Protein AF-A0A8H6MSM8-F1 (afdb_monomer)

Organism: NCBI:txid2175906

Mean predicted aligned error: 10.06 Å

Solvent-accessible surface area (backbone atoms only — not comparable to full-atom values): 11249 Å² total; per-residue (Å²): 135,81,82,78,81,79,90,78,63,67,69,59,53,54,51,52,53,52,53,52,50,50,51,52,49,54,53,49,54,54,49,46,52,52,52,37,53,53,50,52,51,53,51,51,56,46,49,55,50,52,54,63,45,44,78,76,49,72,64,90,76,65,71,52,69,54,59,47,47,63,76,74,41,60,66,74,59,50,49,53,50,51,50,52,65,43,32,71,59,47,53,61,47,52,75,71,32,65,69,55,39,53,44,44,38,54,43,21,49,59,24,75,38,95,42,48,72,52,46,42,54,55,34,9,66,60,31,67,68,36,63,73,65,57,75,67,62,62,82,93,41,46,51,65,59,43,46,52,49,50,49,70,72,45,79,86,76,68,72,89,33,73,44,48,58,64,58,53,50,50,36,50,51,52,64,76,46,68,84,79,62,84,80,71,74,82,75,83,75,89,128

pLDDT: mean 79.21, std 17.41, range [30.78, 96.69]

Sequence (191 aa):
MAPKETSTPNIDRRSALRNALHRLVDVTEQSQELITQAWENLREEYHDYAIAEEEKEPPEYAEYFPIWTLSHLPHLKLRLILETVYGDHWKAEVTTNRNEAATRARSAERLGLRNYWELYLFFGPLVVKSRHCWSSLPENLDARDILAHLARNRDNRGPLTHYTVREFTAACRAWKSPRRLPSFRILFSVS

Foldseek 3Di:
DDDPPPPDDPVVVVVVVVVVVVVVVVVVVVVLVVLLVVVVVVLVVLLVVLVVVCVVPNVPPRDAQLRVCPVPDDPVVVLVSLCSNCVVLCCVQVVPDVVLVVLLQVQCVQQVHPGSSSCCVLANSQLSPDPVLRPDADGPHHSVQLLVQLVVVPPSPDGSRHDHNVSSVVSRVCVVCVPDPPPPPPPDDDD

Secondary structure (DSSP, 8-state):
-PPP----SHHHHHHHHHHHHHHHHHHHHHHHHHHHHHHHHHHHHHHHHHHHHHTTS-SSS---HHHHHHHHS-HHHHHHHHHHHTHHHHHHHHSS-HHHHHHHHHHHHHTT-SSTTHHHHHHHHHHHH-HHHHHTPPTT--HHHHHHHHHHHS-S-S-TT---HHHHHHHHHHHH--TTS----------

Radius of gyration: 24.02 Å; Cα contacts (8 Å, |Δi|>4): 131; chains: 1; bounding box: 62×41×93 Å

Structure (mmCIF, N/CA/C/O backbone):
data_AF-A0A8H6MSM8-F1
#
_entry.id   AF-A0A8H6MSM8-F1
#
loop_
_atom_site.group_PDB
_atom_site.id
_atom_site.type_symbol
_atom_site.label_atom_id
_atom_site.label_alt_id
_atom_site.label_comp_id
_atom_site.label_asym_id
_atom_site.label_entity_id
_atom_site.label_seq_id
_atom_site.pdbx_PDB_ins_code
_atom_site.Cartn_x
_atom_site.Cartn_y
_atom_site.Cartn_z
_atom_site.occupancy
_atom_site.B_iso_or_equiv
_atom_site.auth_seq_id
_atom_site.auth_comp_id
_atom_site.auth_asym_id
_atom_site.auth_atom_id
_atom_site.pdbx_PDB_model_num
ATOM 1 N N . MET A 1 1 ? -44.659 0.693 56.680 1.00 51.84 1 MET A N 1
ATOM 2 C CA . MET A 1 1 ? -43.207 0.569 56.423 1.00 51.84 1 MET A CA 1
ATOM 3 C C . MET A 1 1 ? -43.017 0.507 54.919 1.00 51.84 1 MET A C 1
ATOM 5 O O . MET A 1 1 ? -43.430 -0.475 54.322 1.00 51.84 1 MET A O 1
ATOM 9 N N . ALA A 1 2 ? -42.505 1.572 54.300 1.00 46.53 2 ALA A N 1
ATOM 10 C CA . ALA A 1 2 ? -42.173 1.552 52.876 1.00 46.53 2 ALA A CA 1
ATOM 11 C C . ALA A 1 2 ? -40.807 0.863 52.694 1.00 46.53 2 ALA A C 1
ATOM 13 O O . ALA A 1 2 ? -39.897 1.147 53.482 1.00 46.53 2 ALA A O 1
ATOM 14 N N . PRO A 1 3 ? -40.646 -0.051 51.723 1.00 53.56 3 PRO A N 1
ATOM 15 C CA . PRO A 1 3 ? -39.357 -0.674 51.468 1.00 53.56 3 PRO A CA 1
ATOM 16 C C . PRO A 1 3 ? -38.379 0.389 50.959 1.00 53.56 3 PRO A C 1
ATOM 18 O O . PRO A 1 3 ? -38.679 1.133 50.027 1.00 53.56 3 PRO A O 1
ATOM 21 N N . LYS A 1 4 ? -37.212 0.480 51.607 1.00 52.88 4 LYS A N 1
ATOM 22 C CA . LYS A 1 4 ? -36.087 1.296 51.142 1.00 52.88 4 LYS A CA 1
ATOM 23 C C . LYS A 1 4 ? -35.652 0.772 49.776 1.00 52.88 4 LYS A C 1
ATOM 25 O O . LYS A 1 4 ? -35.188 -0.362 49.684 1.00 52.88 4 LYS A O 1
ATOM 30 N N . GLU A 1 5 ? -35.778 1.600 48.745 1.00 52.62 5 GLU A N 1
ATOM 31 C CA . GLU A 1 5 ? -35.140 1.370 47.453 1.00 52.62 5 GLU A CA 1
ATOM 32 C C . GLU A 1 5 ? -33.628 1.246 47.668 1.00 52.62 5 GLU A C 1
ATOM 34 O O . GLU A 1 5 ? -32.933 2.206 48.005 1.00 52.62 5 GLU A O 1
ATOM 39 N N . THR A 1 6 ? -33.114 0.030 47.520 1.00 54.81 6 THR A N 1
ATOM 40 C CA . THR A 1 6 ? -31.682 -0.246 47.475 1.00 54.81 6 THR A CA 1
ATOM 41 C C . THR A 1 6 ? -31.126 0.329 46.177 1.00 54.81 6 THR A C 1
ATOM 43 O O . THR A 1 6 ? -31.197 -0.292 45.115 1.00 54.81 6 THR A O 1
ATOM 46 N N . SER A 1 7 ? -30.601 1.549 46.252 1.00 56.62 7 SER A N 1
ATOM 47 C CA . SER A 1 7 ? -29.926 2.237 45.157 1.00 56.62 7 SER A CA 1
ATOM 48 C C . SER A 1 7 ? -28.529 1.656 44.910 1.00 56.62 7 SER A C 1
ATOM 50 O O . SER A 1 7 ? -27.509 2.275 45.191 1.00 56.62 7 SER A O 1
ATOM 52 N N . THR A 1 8 ? -28.454 0.473 44.307 1.00 61.31 8 THR A N 1
ATOM 53 C CA . THR A 1 8 ? -27.185 -0.014 43.742 1.00 61.31 8 THR A CA 1
ATOM 54 C C . THR A 1 8 ? -27.400 -0.778 42.438 1.00 61.31 8 THR A C 1
ATOM 56 O O . THR A 1 8 ? -27.600 -1.987 42.449 1.00 61.31 8 THR A O 1
ATOM 59 N N . PRO A 1 9 ? -27.370 -0.070 41.287 1.00 54.94 9 PRO A N 1
ATOM 60 C CA . PRO A 1 9 ? -26.942 -0.729 40.044 1.00 54.94 9 PRO A CA 1
ATOM 61 C C . PRO A 1 9 ? -26.142 0.157 39.060 1.00 54.94 9 PRO A C 1
ATOM 63 O O . PRO A 1 9 ? -25.801 -0.290 37.967 1.00 54.94 9 PRO A O 1
ATOM 66 N N . ASN A 1 10 ? -25.847 1.424 39.380 1.00 57.31 10 ASN A N 1
ATOM 67 C CA . ASN A 1 10 ? -25.238 2.352 38.407 1.00 57.31 10 ASN A CA 1
ATOM 68 C C . ASN A 1 10 ? -23.707 2.187 38.295 1.00 57.31 10 ASN A C 1
ATOM 70 O O . ASN A 1 10 ? -23.145 2.278 37.206 1.00 57.31 10 ASN A O 1
ATOM 74 N N . ILE A 1 11 ? -23.027 1.891 39.408 1.00 62.22 11 ILE A N 1
ATOM 75 C CA . ILE A 1 11 ? -21.570 1.663 39.426 1.00 62.22 11 ILE A CA 1
ATOM 76 C C . ILE A 1 11 ? -21.218 0.374 38.667 1.00 62.22 11 ILE A C 1
ATOM 78 O O . ILE A 1 11 ? -20.266 0.362 37.892 1.00 62.22 11 ILE A O 1
ATOM 82 N N . ASP A 1 12 ? -22.035 -0.670 38.811 1.00 80.62 12 ASP A N 1
ATOM 83 C CA . ASP A 1 12 ? -21.786 -1.983 38.209 1.00 80.62 12 ASP A CA 1
ATOM 84 C C . ASP A 1 12 ? -21.961 -1.967 36.677 1.00 80.62 12 ASP A C 1
ATOM 86 O O . ASP A 1 12 ? -21.110 -2.449 35.931 1.00 80.62 12 ASP A O 1
ATOM 90 N N . ARG A 1 13 ? -22.986 -1.262 36.172 1.00 85.69 13 ARG A N 1
ATOM 91 C CA . ARG A 1 13 ? -23.183 -1.061 34.722 1.00 85.69 13 ARG A CA 1
ATOM 92 C C . ARG A 1 13 ? -22.080 -0.219 34.078 1.00 85.69 13 ARG A C 1
ATOM 94 O O . ARG A 1 13 ? -21.659 -0.520 32.963 1.00 85.69 13 ARG A O 1
ATOM 101 N N . ARG A 1 14 ? -21.596 0.824 34.764 1.00 86.62 14 ARG A N 1
ATOM 102 C CA . ARG A 1 14 ? -20.476 1.652 34.276 1.00 86.62 14 ARG A CA 1
ATOM 103 C C . ARG A 1 14 ? -19.178 0.850 34.204 1.00 86.62 14 ARG A C 1
ATOM 105 O O . ARG A 1 14 ? -18.449 0.979 33.224 1.00 86.62 14 ARG A O 1
ATOM 112 N N . SER A 1 15 ? -18.915 0.012 35.203 1.00 89.50 15 SER A N 1
ATOM 113 C CA . SER A 1 15 ? -17.763 -0.892 35.212 1.00 89.50 15 SER A CA 1
ATOM 114 C C . SER A 1 15 ? -17.864 -1.953 34.114 1.00 89.50 15 SER A C 1
ATOM 116 O O . SER A 1 15 ? -16.898 -2.156 33.384 1.00 89.50 15 SER A O 1
ATOM 118 N N . ALA A 1 16 ? -19.036 -2.566 33.917 1.00 90.44 16 ALA A N 1
ATOM 119 C CA . ALA A 1 16 ? -19.263 -3.534 32.843 1.00 90.44 16 ALA A CA 1
ATOM 120 C C . ALA A 1 16 ? -19.059 -2.923 31.445 1.00 90.44 16 ALA A C 1
ATOM 122 O O . ALA A 1 16 ? -18.360 -3.509 30.619 1.00 90.44 16 ALA A O 1
ATOM 123 N N . LEU A 1 17 ? -19.600 -1.723 31.197 1.00 93.88 17 LEU A N 1
ATOM 124 C CA . LEU A 1 17 ? -19.390 -1.002 29.939 1.00 93.88 17 LEU A CA 1
ATOM 125 C C . LEU A 1 17 ? -17.910 -0.665 29.721 1.00 93.88 17 LEU A C 1
ATOM 127 O O . LEU A 1 17 ? -17.390 -0.891 28.634 1.00 93.88 17 LEU A O 1
ATOM 131 N N . ARG A 1 18 ? -17.214 -0.166 30.751 1.00 94.56 18 ARG A N 1
ATOM 132 C CA . ARG A 1 18 ? -15.774 0.120 30.673 1.00 94.56 18 ARG A CA 1
ATOM 133 C C . ARG A 1 18 ? -14.974 -1.139 30.333 1.00 94.56 18 ARG A C 1
ATOM 135 O O . ARG A 1 18 ? -14.130 -1.097 29.447 1.00 94.56 18 ARG A O 1
ATOM 142 N N . ASN A 1 19 ? -15.277 -2.263 30.977 1.00 94.62 19 ASN A N 1
ATOM 143 C CA . ASN A 1 19 ? -14.618 -3.538 30.701 1.00 94.62 19 ASN A CA 1
ATOM 144 C C . ASN A 1 19 ? -14.891 -4.034 29.274 1.00 94.62 19 ASN A C 1
ATOM 146 O O . ASN A 1 19 ? -13.984 -4.553 28.630 1.00 94.62 19 ASN A O 1
ATOM 150 N N . ALA A 1 20 ? -16.116 -3.871 28.766 1.00 95.62 20 ALA A N 1
ATOM 151 C CA . ALA A 1 20 ? -16.449 -4.210 27.384 1.00 95.62 20 ALA A CA 1
ATOM 152 C C . ALA A 1 20 ? -15.699 -3.321 26.377 1.00 95.62 20 ALA A C 1
ATOM 154 O O . ALA A 1 20 ? -15.212 -3.827 25.370 1.00 95.62 20 ALA A O 1
ATOM 155 N N . LEU A 1 21 ? -15.557 -2.023 26.671 1.00 96.25 21 LEU A N 1
ATOM 156 C CA . LEU A 1 21 ? -14.772 -1.093 25.855 1.00 96.25 21 LEU A CA 1
ATOM 157 C C . LEU A 1 21 ? -13.289 -1.471 25.827 1.00 96.25 21 LEU A C 1
ATOM 159 O O . LEU A 1 21 ? -12.718 -1.516 24.745 1.00 96.25 21 LEU A O 1
ATOM 163 N N . HIS A 1 22 ? -12.684 -1.791 26.975 1.00 96.38 22 HIS A N 1
ATOM 164 C CA . HIS A 1 22 ? -11.293 -2.255 27.013 1.00 96.38 22 HIS A CA 1
ATOM 165 C C . HIS A 1 22 ? -11.101 -3.524 26.182 1.00 96.38 22 HIS A C 1
ATOM 167 O O . HIS A 1 22 ? -10.259 -3.539 25.298 1.00 96.38 22 HIS A O 1
ATOM 173 N N . ARG A 1 23 ? -11.969 -4.531 26.354 1.00 95.56 23 ARG A N 1
ATOM 174 C CA . ARG A 1 23 ? -11.908 -5.760 25.543 1.00 95.56 23 ARG A CA 1
ATOM 175 C C . ARG A 1 23 ? -12.027 -5.485 24.046 1.00 95.56 23 ARG A C 1
ATOM 177 O O . ARG A 1 23 ? -11.372 -6.153 23.257 1.00 95.56 23 ARG A O 1
ATOM 184 N N . LEU A 1 24 ? -12.877 -4.539 23.644 1.00 96.19 24 LEU A N 1
ATOM 185 C CA . LEU A 1 24 ? -13.015 -4.164 22.238 1.00 96.19 24 LEU A CA 1
ATOM 186 C C . LEU A 1 24 ? -11.731 -3.521 21.694 1.00 96.19 24 LEU A C 1
ATOM 188 O O . LEU A 1 24 ? -11.344 -3.823 20.566 1.00 96.19 24 LEU A O 1
ATOM 192 N N . VAL A 1 25 ? -11.084 -2.655 22.481 1.00 95.12 25 VAL A N 1
ATOM 193 C CA . VAL A 1 25 ? -9.791 -2.049 22.127 1.00 95.12 25 VAL A CA 1
ATOM 194 C C . VAL A 1 25 ? -8.728 -3.135 21.979 1.00 95.12 25 VAL A C 1
ATOM 196 O O . VAL A 1 25 ? -8.154 -3.242 20.899 1.00 95.12 25 VAL A O 1
ATOM 199 N N . ASP A 1 26 ? -8.573 -4.004 22.980 1.00 95.81 26 ASP A N 1
ATOM 200 C CA . ASP A 1 26 ? -7.568 -5.077 22.981 1.00 95.81 26 ASP A CA 1
ATOM 201 C C . ASP A 1 26 ? -7.726 -6.005 21.760 1.00 95.81 26 ASP A C 1
ATOM 203 O O . ASP A 1 26 ? -6.766 -6.305 21.052 1.00 95.81 26 ASP A O 1
ATOM 207 N N . VAL A 1 27 ? -8.962 -6.427 21.454 1.00 96.62 27 VAL A N 1
ATOM 208 C CA . VAL A 1 27 ? -9.254 -7.275 20.281 1.00 96.62 27 VAL A CA 1
ATOM 209 C C . VAL A 1 27 ? -8.947 -6.551 18.971 1.00 96.62 27 VAL A C 1
ATOM 211 O O . VAL A 1 27 ? -8.503 -7.177 18.006 1.00 96.62 27 VAL A O 1
ATOM 214 N N . THR A 1 28 ? -9.188 -5.242 18.911 1.00 93.38 28 THR A N 1
ATOM 215 C CA . THR A 1 28 ? -8.905 -4.445 17.713 1.00 93.38 28 THR A CA 1
ATOM 216 C C . THR A 1 28 ? -7.403 -4.323 17.486 1.00 93.38 28 THR A C 1
ATOM 218 O O . THR A 1 28 ? -6.958 -4.530 16.361 1.00 93.38 28 THR A O 1
ATOM 221 N N . GLU A 1 29 ? -6.626 -4.044 18.532 1.00 92.31 29 GLU A N 1
ATOM 222 C CA . GLU A 1 29 ? -5.160 -3.969 18.468 1.00 92.31 29 GLU A CA 1
ATOM 223 C C . GLU A 1 29 ? -4.566 -5.316 18.038 1.00 92.31 29 GLU A C 1
ATOM 225 O O . GLU A 1 29 ? -3.845 -5.383 17.042 1.00 92.31 29 GLU A O 1
ATOM 230 N N . GLN A 1 30 ? -4.993 -6.413 18.669 1.00 95.19 30 GLN A N 1
ATOM 231 C CA . GLN A 1 30 ? -4.565 -7.759 18.284 1.00 95.19 30 GLN A CA 1
ATOM 232 C C . GLN A 1 30 ? -4.922 -8.089 16.825 1.00 95.19 30 GLN A C 1
ATOM 234 O O . GLN A 1 30 ? -4.136 -8.695 16.097 1.00 95.19 30 GLN A O 1
ATOM 239 N N . SER A 1 31 ? -6.108 -7.684 16.364 1.00 95.25 31 SER A N 1
ATOM 240 C CA . SER A 1 31 ? -6.516 -7.902 14.973 1.00 95.25 31 SER A CA 1
ATOM 241 C C . SER A 1 31 ? -5.631 -7.129 13.991 1.00 95.25 31 SER A C 1
ATOM 243 O O . SER A 1 31 ? -5.323 -7.646 12.919 1.00 95.25 31 SER A O 1
ATOM 245 N N . GLN A 1 32 ? -5.205 -5.910 14.339 1.00 94.12 32 GLN A N 1
ATOM 246 C CA . GLN A 1 32 ? -4.304 -5.108 13.504 1.00 94.12 32 GLN A CA 1
ATOM 247 C C . GLN A 1 32 ? -2.922 -5.752 13.377 1.00 94.12 32 GLN A C 1
ATOM 249 O O . GLN A 1 32 ? -2.384 -5.821 12.269 1.00 94.12 32 GLN A O 1
ATOM 254 N N . GLU A 1 33 ? -2.378 -6.273 14.478 1.00 94.69 33 GLU A N 1
ATOM 255 C CA . GLU A 1 33 ? -1.111 -7.012 14.477 1.00 94.69 33 GLU A CA 1
ATOM 256 C C . GLU A 1 33 ? -1.198 -8.261 13.593 1.00 94.69 33 GLU A C 1
ATOM 258 O O . GLU A 1 33 ? -0.352 -8.465 12.722 1.00 94.69 33 GLU A O 1
ATOM 263 N N . LEU A 1 34 ? -2.266 -9.055 13.739 1.00 96.69 34 LEU A N 1
ATOM 264 C CA . LEU A 1 34 ? -2.477 -10.265 12.939 1.00 96.69 34 LEU A CA 1
ATOM 265 C C . LEU A 1 34 ? -2.631 -9.965 11.443 1.00 96.69 34 LEU A C 1
ATOM 267 O O . LEU A 1 34 ? -2.065 -10.678 10.614 1.00 96.69 34 LEU A O 1
ATOM 271 N N . ILE A 1 35 ? -3.371 -8.910 11.085 1.00 96.44 35 ILE A N 1
ATOM 272 C CA . ILE A 1 35 ? -3.507 -8.465 9.690 1.00 96.44 35 ILE A CA 1
ATOM 273 C C . ILE A 1 35 ? -2.148 -8.035 9.134 1.00 96.44 35 ILE A C 1
ATOM 275 O O . ILE A 1 35 ? -1.812 -8.395 8.007 1.00 96.44 35 ILE A O 1
ATOM 279 N N . THR A 1 36 ? -1.365 -7.292 9.917 1.00 93.88 36 THR A N 1
ATOM 280 C CA . THR A 1 36 ? -0.040 -6.818 9.504 1.00 93.88 36 THR A CA 1
ATOM 281 C C . THR A 1 36 ? 0.919 -7.980 9.278 1.00 93.88 36 THR A C 1
ATOM 283 O O . THR A 1 36 ? 1.542 -8.051 8.223 1.00 93.88 36 THR A O 1
ATOM 286 N N . GLN A 1 37 ? 0.967 -8.941 10.201 1.00 95.12 37 GLN A N 1
ATOM 287 C CA . GLN A 1 37 ? 1.794 -10.135 10.041 1.00 95.12 37 GLN A CA 1
ATOM 288 C C . GLN A 1 37 ? 1.380 -10.955 8.814 1.00 95.12 37 GLN A C 1
ATOM 290 O O . GLN A 1 37 ? 2.229 -11.365 8.030 1.00 95.12 37 GLN A O 1
ATOM 295 N N . ALA A 1 38 ? 0.076 -11.175 8.614 1.00 96.06 38 ALA A N 1
ATOM 296 C CA . ALA A 1 38 ? -0.419 -11.912 7.454 1.00 96.06 38 ALA A CA 1
ATOM 297 C C . ALA A 1 38 ? -0.091 -11.202 6.129 1.00 96.06 38 ALA A C 1
ATOM 299 O O . ALA A 1 38 ? 0.187 -11.863 5.131 1.00 96.06 38 ALA A O 1
ATOM 300 N N . TRP A 1 39 ? -0.112 -9.867 6.117 1.00 94.31 39 TRP A N 1
ATOM 301 C CA . TRP A 1 39 ? 0.259 -9.069 4.951 1.00 94.31 39 TRP A CA 1
ATOM 302 C C . TRP A 1 39 ? 1.747 -9.174 4.614 1.00 94.31 39 TRP A C 1
ATOM 304 O O . TRP A 1 39 ? 2.085 -9.353 3.446 1.00 94.31 39 TRP A O 1
ATOM 314 N N . GLU A 1 40 ? 2.630 -9.091 5.610 1.00 91.38 40 GLU A N 1
ATOM 315 C CA . GLU A 1 40 ? 4.070 -9.265 5.386 1.00 91.38 40 GLU A CA 1
ATOM 316 C C . GLU A 1 40 ? 4.392 -10.691 4.926 1.00 91.38 40 GLU A C 1
ATOM 318 O O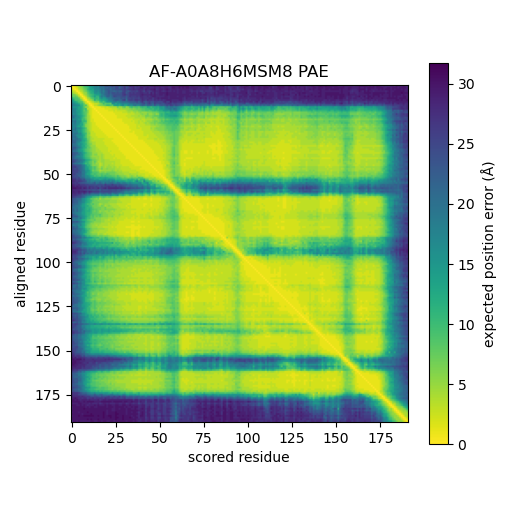 . GLU A 1 40 ? 5.053 -10.850 3.903 1.00 91.38 40 GLU A O 1
ATOM 323 N N . ASN A 1 41 ? 3.805 -11.716 5.556 1.00 91.88 41 ASN A N 1
ATOM 324 C CA . ASN A 1 41 ? 3.965 -13.105 5.115 1.00 91.88 41 ASN A CA 1
ATOM 325 C C . ASN A 1 41 ? 3.505 -13.296 3.660 1.00 91.88 41 ASN A C 1
ATOM 327 O O . ASN A 1 41 ? 4.205 -13.910 2.864 1.00 91.88 41 ASN A O 1
ATOM 331 N N . LEU A 1 42 ? 2.347 -12.742 3.277 1.00 91.62 42 LEU A N 1
ATOM 332 C CA . LEU A 1 42 ? 1.857 -12.818 1.896 1.00 91.62 42 LEU A CA 1
ATOM 333 C C . LEU A 1 42 ? 2.848 -12.196 0.900 1.00 91.62 42 LEU A C 1
ATOM 335 O O . LEU A 1 42 ? 3.006 -12.692 -0.213 1.00 91.62 42 LEU A O 1
ATOM 339 N N . ARG A 1 43 ? 3.491 -11.090 1.281 1.00 87.62 43 ARG A N 1
ATOM 340 C CA . ARG A 1 43 ? 4.472 -10.400 0.438 1.00 87.62 43 ARG A CA 1
ATOM 341 C C . ARG A 1 43 ? 5.767 -11.186 0.292 1.00 87.62 43 ARG A C 1
ATOM 343 O O . ARG A 1 43 ? 6.333 -11.178 -0.798 1.00 87.62 43 ARG A O 1
ATOM 350 N N . GLU A 1 44 ? 6.225 -11.817 1.367 1.00 86.81 44 GLU A N 1
ATOM 351 C CA . GLU A 1 44 ? 7.402 -12.691 1.369 1.00 86.81 44 GLU A CA 1
ATOM 352 C C . GLU A 1 44 ? 7.158 -13.922 0.491 1.00 86.81 44 GLU A C 1
ATOM 354 O O . GLU A 1 44 ? 7.882 -14.127 -0.478 1.00 86.81 44 GLU A O 1
ATOM 359 N N . GLU A 1 45 ? 6.058 -14.642 0.719 1.00 88.00 45 GLU A N 1
ATOM 360 C CA . GLU A 1 45 ? 5.676 -15.820 -0.074 1.00 88.00 45 GLU A CA 1
ATOM 361 C C . GLU A 1 45 ? 5.511 -15.483 -1.565 1.00 88.00 45 GLU A C 1
ATOM 363 O O . GLU A 1 45 ? 5.922 -16.243 -2.443 1.00 88.00 45 GLU A O 1
ATOM 368 N N . TYR A 1 46 ? 4.952 -14.310 -1.884 1.00 86.44 46 TYR A N 1
ATOM 369 C CA . TYR A 1 46 ? 4.875 -13.855 -3.270 1.00 86.44 46 TYR A CA 1
ATOM 370 C C . TYR A 1 46 ? 6.249 -13.582 -3.882 1.00 86.44 46 TYR A C 1
ATOM 372 O O . TYR A 1 46 ? 6.469 -13.849 -5.062 1.00 86.44 46 TYR A O 1
ATOM 380 N N . HIS A 1 47 ? 7.161 -12.986 -3.113 1.00 82.44 47 HIS A N 1
ATOM 381 C CA . HIS A 1 47 ? 8.505 -12.694 -3.592 1.00 82.44 47 HIS A CA 1
ATOM 382 C C . HIS A 1 47 ? 9.261 -13.983 -3.918 1.00 82.44 47 HIS A C 1
ATOM 384 O O . HIS A 1 47 ? 9.849 -14.073 -4.996 1.00 82.44 47 HIS A O 1
ATOM 390 N N . ASP A 1 48 ? 9.165 -14.981 -3.042 1.00 83.75 48 ASP A N 1
ATOM 391 C CA . ASP A 1 48 ? 9.770 -16.298 -3.237 1.00 83.75 48 ASP A CA 1
ATOM 392 C C . ASP A 1 48 ? 9.165 -17.017 -4.450 1.00 83.75 48 ASP A C 1
ATOM 394 O O . ASP A 1 48 ? 9.896 -17.548 -5.289 1.00 83.75 48 ASP A O 1
ATOM 398 N N . TYR A 1 49 ? 7.836 -16.959 -4.603 1.00 83.31 49 TYR A N 1
ATOM 399 C CA . TYR A 1 49 ? 7.145 -17.445 -5.799 1.00 83.31 49 TYR A CA 1
ATOM 400 C C . TYR A 1 49 ? 7.653 -16.761 -7.076 1.00 83.31 49 TYR A C 1
ATOM 402 O O . TYR A 1 49 ? 7.978 -17.438 -8.049 1.00 83.31 49 TYR A O 1
ATOM 410 N N . ALA A 1 50 ? 7.758 -15.429 -7.080 1.00 78.50 50 ALA A N 1
ATOM 411 C CA . ALA A 1 50 ? 8.194 -14.671 -8.250 1.00 78.50 50 ALA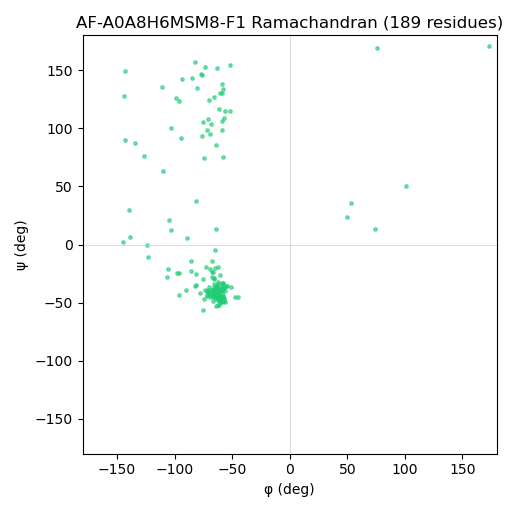 A CA 1
ATOM 412 C C . ALA A 1 50 ? 9.635 -15.018 -8.661 1.00 78.50 50 ALA A C 1
ATOM 414 O O . ALA A 1 50 ? 9.897 -15.193 -9.848 1.00 78.50 50 ALA A O 1
ATOM 415 N N . ILE A 1 51 ? 10.546 -15.181 -7.693 1.00 76.50 51 ILE A N 1
ATOM 416 C CA . ILE A 1 51 ? 11.924 -15.628 -7.950 1.00 76.50 51 I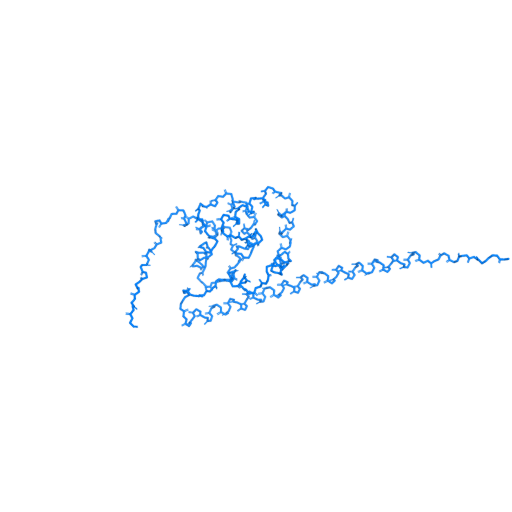LE A CA 1
ATOM 417 C C . ILE A 1 51 ? 11.930 -17.033 -8.566 1.00 76.50 51 ILE A C 1
ATOM 419 O O . ILE A 1 51 ? 12.600 -17.264 -9.570 1.00 76.50 51 ILE A O 1
ATOM 423 N N . ALA A 1 52 ? 11.168 -17.969 -7.992 1.00 75.62 52 ALA A N 1
ATOM 424 C CA . ALA A 1 52 ? 11.126 -19.352 -8.465 1.00 75.62 52 ALA A CA 1
ATOM 425 C C . ALA A 1 52 ? 10.530 -19.497 -9.879 1.00 75.62 52 ALA A C 1
ATOM 427 O O . ALA A 1 52 ? 10.873 -20.434 -10.602 1.00 75.62 52 ALA A O 1
ATOM 428 N N . GLU A 1 53 ? 9.625 -18.600 -10.275 1.00 71.56 53 GLU A N 1
ATOM 429 C CA . GLU A 1 53 ? 9.054 -18.580 -11.624 1.00 71.56 53 GLU A CA 1
ATOM 430 C C . GLU A 1 53 ? 9.974 -17.883 -12.643 1.00 71.56 53 GLU A C 1
ATOM 432 O O . GLU A 1 53 ? 10.078 -18.362 -13.773 1.00 71.56 53 GLU A O 1
ATOM 437 N N . GLU A 1 54 ? 10.716 -16.838 -12.250 1.00 65.50 54 GLU A N 1
ATOM 438 C CA . GLU A 1 54 ? 11.743 -16.201 -13.101 1.00 65.50 54 GLU A CA 1
ATOM 439 C C . GLU A 1 54 ? 12.828 -17.188 -13.563 1.00 65.50 54 GLU A C 1
ATOM 441 O O . GLU A 1 54 ? 13.352 -17.067 -14.672 1.00 65.50 54 GLU A O 1
ATOM 446 N N . GLU A 1 55 ? 13.161 -18.181 -12.732 1.00 62.47 55 GLU A N 1
ATOM 447 C CA . GLU A 1 55 ? 14.124 -19.235 -13.073 1.00 62.47 55 GLU A CA 1
ATOM 448 C C . GLU A 1 55 ? 13.613 -20.201 -14.158 1.00 62.47 55 GLU A C 1
ATOM 450 O O . GLU A 1 55 ? 14.420 -20.867 -14.812 1.00 62.47 55 GLU A O 1
ATOM 455 N N . LYS A 1 56 ? 12.291 -20.287 -14.367 1.00 61.62 56 LYS A N 1
ATOM 456 C CA . LYS A 1 56 ? 11.663 -21.213 -15.325 1.00 61.62 56 LYS A CA 1
ATOM 457 C C . LYS A 1 56 ? 11.374 -20.556 -16.671 1.00 61.62 56 LYS A C 1
ATOM 459 O O . LYS A 1 56 ? 11.653 -21.163 -17.702 1.00 61.62 56 LYS A O 1
ATOM 464 N N . GLU A 1 57 ? 10.854 -19.330 -16.670 1.00 53.75 57 GLU A N 1
ATOM 465 C CA . GLU A 1 57 ? 10.617 -18.523 -17.871 1.00 53.75 57 GLU A CA 1
ATOM 466 C C . GLU A 1 57 ? 10.900 -17.039 -17.563 1.00 53.75 57 GLU A C 1
ATOM 468 O O . GLU A 1 57 ? 10.354 -16.496 -16.600 1.00 53.75 57 GLU A O 1
ATOM 473 N N . PRO A 1 58 ? 11.742 -16.343 -18.356 1.00 47.22 58 PRO A N 1
ATOM 474 C CA . PRO A 1 58 ? 12.058 -14.944 -18.096 1.00 47.22 58 PRO A CA 1
ATOM 475 C C . PRO A 1 58 ? 10.807 -14.043 -18.213 1.00 47.22 58 PRO A C 1
ATOM 477 O O . PRO A 1 58 ? 9.887 -14.333 -18.980 1.00 47.22 58 PRO A O 1
ATOM 480 N N . PRO A 1 59 ? 10.778 -12.911 -17.486 1.00 52.47 59 PRO A N 1
ATOM 481 C CA . PRO A 1 59 ? 9.592 -12.319 -16.855 1.00 52.47 59 PRO A CA 1
ATOM 482 C C . PRO A 1 59 ? 8.701 -11.485 -17.786 1.00 52.47 59 PRO A C 1
ATOM 484 O O . PRO A 1 59 ? 8.144 -10.470 -17.369 1.00 52.47 59 PRO A O 1
ATOM 487 N N . GLU A 1 60 ? 8.517 -11.881 -19.046 1.00 45.66 60 GLU A N 1
ATOM 488 C CA . GLU A 1 60 ? 7.504 -11.226 -19.888 1.00 45.66 60 GLU A CA 1
ATOM 489 C C . GLU A 1 60 ? 6.079 -11.398 -19.321 1.00 45.66 60 GLU A C 1
ATOM 491 O O . GLU A 1 60 ? 5.210 -10.578 -19.620 1.00 45.66 60 GLU A O 1
ATOM 496 N N . TYR A 1 61 ? 5.864 -12.386 -18.436 1.00 43.69 61 TYR A N 1
ATOM 497 C CA . TYR A 1 61 ? 4.558 -12.7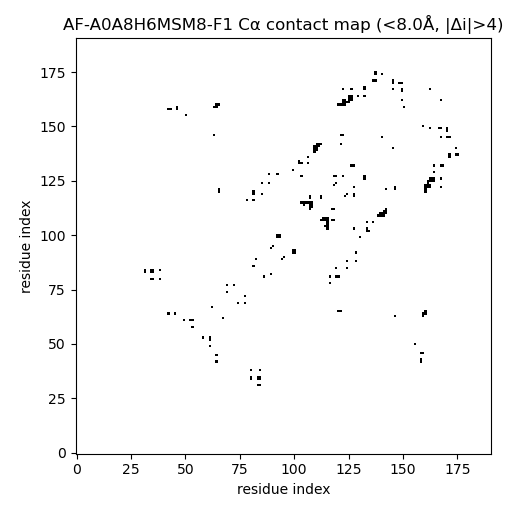17 -17.846 1.00 43.69 61 TYR A CA 1
ATOM 498 C C . TYR A 1 61 ? 4.493 -12.711 -16.312 1.00 43.69 61 TYR A C 1
ATOM 500 O O . TYR A 1 61 ? 3.413 -12.944 -15.766 1.00 43.69 61 TYR A O 1
ATOM 508 N N . ALA A 1 62 ? 5.590 -12.430 -15.598 1.00 59.88 62 ALA A N 1
ATOM 509 C CA . ALA A 1 62 ? 5.530 -12.316 -14.143 1.00 59.88 62 ALA A CA 1
ATOM 510 C C . ALA A 1 62 ? 4.724 -11.060 -13.773 1.00 59.88 62 ALA A C 1
ATOM 512 O O . ALA A 1 62 ? 5.190 -9.926 -13.910 1.00 59.88 62 ALA A O 1
ATOM 513 N N . GLU A 1 63 ? 3.474 -11.255 -13.351 1.00 75.44 63 GLU A N 1
ATOM 514 C CA . GLU A 1 63 ? 2.632 -10.169 -12.861 1.00 75.44 63 GLU A CA 1
ATOM 515 C C . GLU A 1 63 ? 3.336 -9.517 -11.654 1.00 75.44 63 GLU A C 1
ATOM 517 O O . GLU A 1 63 ? 3.951 -10.195 -10.834 1.00 75.44 63 GLU A O 1
ATOM 522 N N . TYR A 1 64 ? 3.333 -8.189 -11.532 1.00 82.38 64 TYR A N 1
ATOM 523 C CA . TYR A 1 64 ? 3.919 -7.548 -10.350 1.00 82.38 64 TYR A CA 1
ATOM 524 C C . TYR A 1 64 ? 2.965 -7.664 -9.157 1.00 82.38 64 TYR A C 1
ATOM 526 O O . TYR A 1 64 ? 1.753 -7.540 -9.338 1.00 82.38 64 TYR A O 1
ATOM 534 N N . PHE A 1 65 ? 3.498 -7.789 -7.933 1.00 87.06 65 PHE A N 1
ATOM 535 C CA . PHE A 1 65 ? 2.698 -7.964 -6.707 1.00 87.06 65 PHE A CA 1
ATOM 536 C C . PHE A 1 65 ? 1.484 -7.020 -6.592 1.00 87.06 65 PHE A C 1
ATOM 538 O O . PHE A 1 65 ? 0.392 -7.506 -6.295 1.00 87.06 65 PHE A O 1
ATOM 545 N N . PRO A 1 66 ? 1.590 -5.700 -6.866 1.00 89.88 66 PRO A N 1
ATOM 546 C CA . PRO A 1 66 ? 0.431 -4.805 -6.845 1.00 89.88 66 PRO A CA 1
ATOM 547 C C . PRO A 1 66 ? -0.689 -5.206 -7.810 1.00 89.88 66 PRO A C 1
ATOM 549 O O . PRO A 1 66 ? -1.866 -5.095 -7.474 1.00 89.88 66 PRO A O 1
ATOM 552 N N . ILE A 1 67 ? -0.328 -5.670 -9.007 1.00 88.12 67 ILE A N 1
ATOM 553 C CA . ILE A 1 67 ? -1.274 -6.050 -10.058 1.00 88.12 67 ILE A CA 1
ATOM 554 C C . ILE A 1 67 ? -1.924 -7.389 -9.691 1.00 88.12 67 ILE A C 1
ATOM 556 O O . ILE A 1 67 ? -3.151 -7.471 -9.652 1.00 88.12 67 ILE A O 1
ATOM 560 N N . TRP A 1 68 ? -1.112 -8.366 -9.278 1.00 89.31 68 TRP A N 1
ATOM 561 C CA . TRP A 1 68 ? -1.577 -9.664 -8.791 1.00 89.31 68 TRP A CA 1
ATOM 562 C C . TRP A 1 68 ? -2.523 -9.519 -7.591 1.00 89.31 68 TRP A C 1
ATOM 564 O O . TRP A 1 68 ? -3.600 -10.108 -7.535 1.00 89.31 68 TRP A O 1
ATOM 574 N N . THR A 1 69 ? -2.188 -8.647 -6.643 1.00 91.00 69 THR A N 1
ATOM 575 C CA . THR A 1 69 ? -3.033 -8.400 -5.468 1.00 91.00 69 THR A CA 1
ATOM 576 C C . THR A 1 69 ? -4.398 -7.834 -5.871 1.00 91.00 69 THR A C 1
ATOM 578 O O . THR A 1 69 ? -5.422 -8.238 -5.320 1.00 91.00 69 THR A O 1
ATOM 581 N N . LEU A 1 70 ? -4.439 -6.912 -6.841 1.00 91.19 70 LEU A N 1
ATOM 582 C CA . LEU A 1 70 ? -5.687 -6.326 -7.342 1.00 91.19 70 LEU A CA 1
ATOM 583 C C . LEU A 1 70 ? -6.561 -7.330 -8.104 1.00 91.19 70 LEU A C 1
ATOM 585 O O . LEU A 1 70 ? -7.781 -7.162 -8.121 1.00 91.19 70 LEU A O 1
ATOM 589 N N . SER A 1 71 ? -5.968 -8.350 -8.732 1.00 90.44 71 SER A N 1
ATOM 590 C CA . SER A 1 71 ? -6.709 -9.409 -9.426 1.00 90.44 71 SER A CA 1
ATOM 591 C C . SER A 1 71 ? -7.225 -10.498 -8.476 1.00 90.44 71 SER A C 1
ATOM 593 O O . SER A 1 71 ? -8.255 -11.107 -8.767 1.00 90.44 71 SER A O 1
ATOM 595 N N . HIS A 1 72 ? -6.584 -10.693 -7.317 1.00 93.06 72 HIS A N 1
ATOM 596 C CA . HIS A 1 72 ? -6.898 -11.793 -6.394 1.00 93.06 72 HIS A CA 1
ATOM 597 C C . HIS A 1 72 ? -7.653 -11.372 -5.126 1.00 93.06 72 HIS A C 1
ATOM 599 O O . HIS A 1 72 ? -8.316 -12.208 -4.508 1.00 93.06 72 HIS A O 1
ATOM 605 N N . LEU A 1 73 ? -7.600 -10.096 -4.725 1.00 92.88 73 LEU A N 1
ATOM 606 C CA . LEU A 1 73 ? -8.285 -9.614 -3.524 1.00 92.88 73 LEU A CA 1
ATOM 607 C C . LEU A 1 73 ? -9.460 -8.678 -3.839 1.00 92.88 73 LEU A C 1
ATOM 609 O O . LEU A 1 73 ? -9.321 -7.722 -4.604 1.00 92.88 73 LEU A O 1
ATOM 613 N N . PRO A 1 74 ? -10.620 -8.858 -3.173 1.00 94.50 74 PRO A N 1
ATOM 614 C CA . PRO A 1 74 ? -11.721 -7.910 -3.283 1.00 94.50 74 PRO A CA 1
ATOM 615 C C . PRO A 1 74 ? -11.303 -6.501 -2.840 1.00 94.50 74 PRO A C 1
ATOM 617 O O . PRO A 1 74 ? -10.814 -6.316 -1.723 1.00 94.50 74 PRO A O 1
ATOM 620 N N . HIS A 1 75 ? -11.592 -5.490 -3.665 1.00 90.31 75 HIS A N 1
ATOM 621 C CA . HIS A 1 75 ? -11.193 -4.089 -3.447 1.00 90.31 75 HIS A CA 1
ATOM 622 C C . HIS A 1 75 ? -11.477 -3.562 -2.029 1.00 90.31 75 HIS A C 1
ATOM 624 O O . HIS A 1 75 ? -10.622 -2.925 -1.419 1.00 90.31 75 HIS A O 1
ATOM 630 N N . LEU A 1 76 ? -12.671 -3.825 -1.483 1.00 93.06 76 LEU A N 1
ATOM 631 C CA . LEU A 1 76 ? -13.038 -3.354 -0.141 1.00 93.06 76 LEU A CA 1
ATOM 632 C C . LEU A 1 76 ? -12.188 -4.002 0.959 1.00 93.06 76 LEU A C 1
ATOM 634 O O . LEU A 1 76 ? -11.848 -3.341 1.936 1.00 93.06 76 LEU A O 1
ATOM 638 N N . LYS A 1 77 ? -11.832 -5.282 0.803 1.00 95.06 77 LYS A N 1
ATOM 639 C CA . LYS A 1 77 ? -10.974 -5.995 1.756 1.00 95.06 77 LYS A CA 1
ATOM 640 C C . LYS A 1 77 ? -9.539 -5.506 1.654 1.00 95.06 77 LYS A C 1
ATOM 642 O O . LYS A 1 77 ? -8.942 -5.199 2.678 1.00 95.06 77 LYS A O 1
ATOM 647 N N . LEU A 1 78 ? -9.038 -5.343 0.432 1.00 94.44 78 LEU A N 1
ATOM 648 C CA . LEU A 1 78 ? -7.710 -4.798 0.184 1.00 94.44 78 LEU A CA 1
ATOM 649 C C . LEU A 1 78 ? -7.553 -3.396 0.778 1.00 94.44 78 LEU A C 1
ATOM 651 O O . LEU A 1 78 ? -6.575 -3.132 1.467 1.00 94.44 78 LEU A O 1
ATOM 655 N N . ARG A 1 79 ? -8.549 -2.521 0.605 1.00 93.31 79 ARG A N 1
ATOM 656 C CA . ARG A 1 79 ? -8.546 -1.201 1.243 1.00 93.31 79 ARG A CA 1
ATOM 657 C C . ARG A 1 79 ? -8.406 -1.299 2.765 1.00 93.31 79 ARG A C 1
ATOM 659 O O . ARG A 1 79 ? -7.559 -0.612 3.321 1.00 93.31 79 ARG A O 1
ATOM 666 N N . LEU A 1 80 ? -9.210 -2.136 3.427 1.00 92.94 80 LEU A N 1
ATOM 667 C CA . LEU A 1 80 ? -9.153 -2.302 4.887 1.00 92.94 80 LEU A CA 1
ATOM 668 C C . LEU A 1 80 ? -7.794 -2.834 5.356 1.00 92.94 80 LEU A C 1
ATOM 670 O O . LEU A 1 80 ? -7.275 -2.370 6.369 1.00 92.94 80 LEU A O 1
ATOM 674 N N . ILE A 1 81 ? -7.210 -3.777 4.610 1.00 94.94 81 ILE A N 1
ATOM 675 C CA . ILE A 1 81 ? -5.867 -4.301 4.882 1.00 94.94 81 ILE A CA 1
ATOM 676 C C . ILE A 1 81 ? -4.842 -3.171 4.782 1.00 94.94 81 ILE A C 1
ATOM 678 O O . ILE A 1 81 ? -4.112 -2.937 5.736 1.00 94.94 81 ILE A O 1
ATOM 682 N N . LEU A 1 82 ? -4.828 -2.412 3.684 1.00 92.62 82 LEU A N 1
ATOM 683 C CA . LEU A 1 82 ? -3.862 -1.327 3.484 1.00 92.62 82 LEU A CA 1
ATOM 684 C C . LEU A 1 82 ? -4.039 -0.191 4.504 1.00 92.62 82 LEU A C 1
ATOM 686 O O . LEU A 1 82 ? -3.049 0.345 4.992 1.00 92.62 82 LEU A O 1
ATOM 690 N N . GLU A 1 83 ? -5.277 0.160 4.862 1.00 90.88 83 GLU A N 1
ATOM 691 C CA . GLU A 1 83 ? -5.567 1.129 5.930 1.00 90.88 83 GLU A CA 1
ATOM 692 C C . GLU A 1 83 ? -5.130 0.620 7.311 1.00 90.88 83 GLU A C 1
ATOM 694 O O . GLU A 1 83 ? -4.777 1.427 8.165 1.00 90.88 83 GLU A O 1
ATOM 699 N N . THR A 1 84 ? -5.131 -0.696 7.535 1.00 92.94 84 THR A N 1
ATOM 700 C CA . THR A 1 84 ? -4.628 -1.308 8.772 1.00 92.94 84 THR A CA 1
ATOM 701 C C . THR A 1 84 ? -3.102 -1.294 8.799 1.00 92.94 84 THR A C 1
ATOM 703 O O . THR A 1 84 ? -2.509 -0.696 9.692 1.00 92.94 84 THR A O 1
ATOM 706 N N . VAL A 1 85 ? -2.470 -1.870 7.775 1.00 92.62 85 VAL A N 1
ATOM 707 C CA . VAL A 1 85 ? -1.010 -2.022 7.660 1.00 92.62 85 VAL A CA 1
ATOM 708 C C . VAL A 1 85 ? -0.302 -0.669 7.627 1.00 92.62 85 VAL A C 1
ATOM 710 O O . VAL A 1 85 ? 0.744 -0.486 8.242 1.00 92.62 85 VAL A O 1
ATOM 713 N N . TYR A 1 86 ? -0.870 0.309 6.920 1.00 89.50 86 TYR A N 1
ATOM 714 C CA . TYR A 1 86 ? -0.297 1.650 6.792 1.00 89.50 86 TYR A CA 1
ATOM 715 C C . TYR A 1 86 ? -1.042 2.690 7.638 1.00 89.50 86 TYR A C 1
ATOM 717 O O . TYR A 1 86 ? -0.945 3.889 7.361 1.00 89.50 86 TYR A O 1
ATOM 725 N N . GLY A 1 87 ? -1.781 2.255 8.665 1.00 84.69 87 GLY A N 1
ATOM 726 C CA . GLY A 1 87 ? -2.713 3.086 9.431 1.00 84.69 87 GLY A CA 1
ATOM 727 C C . GLY A 1 87 ? -2.095 4.328 10.062 1.00 84.69 87 GLY A C 1
ATOM 728 O O . GLY A 1 87 ? -2.693 5.405 10.000 1.00 84.69 87 GLY A O 1
ATOM 729 N N . ASP A 1 88 ? -0.879 4.225 10.593 1.00 81.00 88 ASP A N 1
ATOM 730 C CA . ASP A 1 88 ? -0.171 5.369 11.181 1.00 81.00 88 ASP A CA 1
ATOM 731 C C . ASP A 1 88 ? 0.116 6.453 10.143 1.00 81.00 88 ASP A C 1
ATOM 733 O O . ASP A 1 88 ? -0.110 7.644 10.373 1.00 81.00 88 ASP A O 1
ATOM 737 N N . HIS A 1 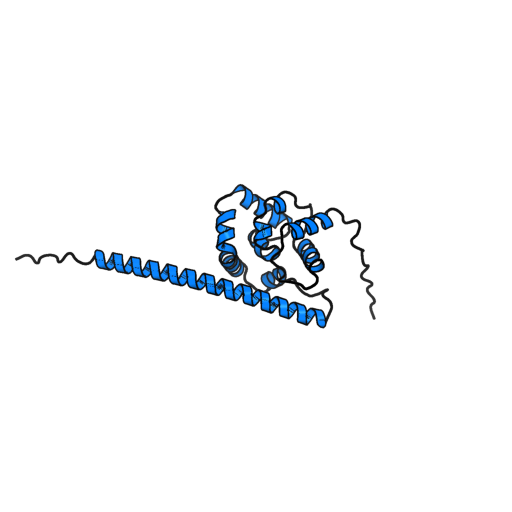89 ? 0.550 6.036 8.955 1.00 76.38 89 HIS A N 1
ATOM 738 C CA . HIS A 1 89 ? 0.818 6.944 7.853 1.00 76.38 89 HIS A CA 1
ATOM 739 C C . HIS A 1 89 ? -0.476 7.521 7.270 1.00 76.38 89 HIS A C 1
ATOM 741 O O . HIS A 1 89 ? -0.571 8.714 6.984 1.00 76.38 89 HIS A O 1
ATOM 747 N N . TRP A 1 90 ? -1.499 6.680 7.138 1.00 75.25 90 TRP A N 1
ATOM 748 C CA . TRP A 1 90 ? -2.813 7.076 6.661 1.00 75.25 90 TRP A CA 1
ATOM 749 C C . TRP A 1 90 ? -3.428 8.171 7.542 1.00 75.25 90 TRP A C 1
ATOM 751 O O . TRP A 1 90 ? -3.852 9.210 7.034 1.00 75.25 90 TRP A O 1
ATOM 761 N N . LYS A 1 91 ? -3.406 7.995 8.869 1.00 75.56 91 LYS A N 1
ATOM 762 C CA . LYS A 1 91 ? -3.864 9.002 9.842 1.00 75.56 91 LYS A CA 1
ATOM 763 C C . LYS A 1 91 ? -2.994 10.265 9.805 1.00 75.56 91 LYS A C 1
ATOM 765 O O . LYS A 1 91 ? -3.512 11.382 9.829 1.00 75.56 91 LYS A O 1
ATOM 770 N N . ALA A 1 92 ? -1.676 10.124 9.704 1.00 71.88 92 ALA A N 1
ATOM 771 C CA . ALA A 1 92 ? -0.794 11.284 9.659 1.00 71.88 92 ALA A CA 1
ATOM 772 C C . ALA A 1 92 ? -1.040 12.163 8.421 1.00 71.88 92 ALA A C 1
ATOM 774 O O . ALA A 1 92 ? -1.049 13.379 8.553 1.00 71.88 92 ALA A O 1
ATOM 775 N N . GLU A 1 93 ? -1.291 11.578 7.248 1.00 66.19 93 GLU A N 1
ATOM 776 C CA . GLU A 1 93 ? -1.259 12.297 5.965 1.00 66.19 93 GLU A CA 1
ATOM 777 C C . GLU A 1 93 ? -2.638 12.573 5.341 1.00 66.19 93 GLU A C 1
ATOM 779 O O . GLU A 1 93 ? -2.796 13.537 4.589 1.00 66.19 93 GLU A O 1
ATOM 784 N N . VAL A 1 94 ? -3.649 11.739 5.617 1.00 61.78 94 VAL A N 1
ATOM 785 C CA . VAL A 1 94 ? -5.000 11.887 5.039 1.00 61.78 94 VAL A CA 1
ATOM 786 C C . VAL A 1 94 ? -5.889 12.757 5.926 1.00 61.78 94 VAL A C 1
ATOM 788 O O . VAL A 1 94 ? -6.636 13.587 5.409 1.00 61.78 94 VAL A O 1
ATOM 791 N N . THR A 1 95 ? -5.800 12.618 7.254 1.00 59.97 95 THR A N 1
ATOM 792 C CA . THR A 1 95 ? -6.668 13.374 8.174 1.00 59.97 95 THR A CA 1
ATOM 793 C C . THR A 1 95 ? -6.158 14.767 8.532 1.00 59.97 95 THR A C 1
ATOM 795 O O . THR A 1 95 ? -6.968 15.620 8.884 1.00 59.97 95 THR A O 1
ATOM 798 N N . THR A 1 96 ? -4.856 15.044 8.411 1.00 63.59 96 THR A N 1
ATOM 799 C CA . THR A 1 96 ? -4.293 16.345 8.825 1.00 63.59 96 THR A CA 1
ATOM 800 C C . THR A 1 96 ? -4.137 17.345 7.673 1.00 63.59 96 THR A C 1
ATOM 802 O O . THR A 1 96 ? -4.179 18.551 7.914 1.00 63.59 96 THR A O 1
ATOM 805 N N . ASN A 1 97 ? -4.013 16.885 6.417 1.00 77.06 97 ASN A N 1
ATOM 806 C CA . ASN A 1 97 ? -3.710 17.753 5.275 1.00 77.06 97 ASN A CA 1
ATOM 807 C C . ASN A 1 97 ? -4.587 17.474 4.041 1.00 77.06 97 ASN A C 1
ATOM 809 O O . ASN A 1 97 ? -4.222 16.755 3.106 1.00 77.06 97 ASN A O 1
ATOM 813 N N . ARG A 1 98 ? -5.758 18.124 4.001 1.00 80.88 98 ARG A N 1
ATOM 814 C CA . ARG A 1 98 ? -6.757 17.973 2.925 1.00 80.88 98 ARG A CA 1
ATOM 815 C C . ARG A 1 98 ? -6.199 18.256 1.522 1.00 80.88 98 ARG A C 1
ATOM 817 O O . ARG A 1 98 ? -6.597 17.596 0.562 1.00 80.88 98 ARG A O 1
ATOM 824 N N . ASN A 1 99 ? -5.282 19.215 1.389 1.00 84.19 99 ASN A N 1
ATOM 825 C CA . ASN A 1 99 ? -4.695 19.578 0.095 1.00 84.19 99 ASN A CA 1
ATOM 826 C C . ASN A 1 99 ? -3.761 18.488 -0.439 1.00 84.19 99 ASN A C 1
ATOM 828 O O . ASN A 1 99 ? -3.718 18.236 -1.647 1.00 84.19 99 ASN A O 1
ATOM 832 N N . GLU A 1 100 ? -3.027 17.822 0.448 1.00 82.88 100 GLU A N 1
ATOM 833 C CA . GLU A 1 100 ? -2.160 16.712 0.063 1.00 82.88 100 GLU A CA 1
ATOM 834 C C . GLU A 1 100 ? -2.968 15.461 -0.263 1.00 82.88 100 GLU A C 1
ATOM 836 O O . GLU A 1 100 ? -2.682 14.816 -1.269 1.00 82.88 100 GLU A O 1
ATOM 841 N N . ALA A 1 101 ? -4.038 15.177 0.486 1.00 83.31 101 ALA A N 1
ATOM 842 C CA . ALA A 1 101 ? -4.981 14.114 0.138 1.00 83.31 101 ALA A CA 1
ATOM 843 C C . ALA A 1 101 ? -5.576 14.315 -1.271 1.00 83.31 101 ALA A C 1
ATOM 845 O O . ALA A 1 101 ? -5.534 13.404 -2.098 1.00 83.31 101 ALA A O 1
ATOM 846 N N . ALA A 1 102 ? -6.039 15.529 -1.593 1.00 87.25 102 ALA A N 1
ATOM 847 C CA . ALA A 1 102 ? -6.537 15.859 -2.931 1.00 87.25 102 ALA A CA 1
ATOM 848 C C . ALA A 1 102 ? -5.448 15.746 -4.014 1.00 87.25 102 ALA A C 1
ATOM 850 O O . ALA A 1 102 ? -5.716 15.322 -5.137 1.00 87.25 102 ALA A O 1
ATOM 851 N N . THR A 1 103 ? -4.206 16.109 -3.685 1.00 89.81 103 THR A N 1
ATOM 852 C CA . THR A 1 103 ? -3.070 15.970 -4.606 1.00 89.81 103 THR A CA 1
ATOM 853 C C . THR A 1 103 ? -2.761 14.504 -4.891 1.00 89.81 103 THR A C 1
ATOM 855 O O . THR A 1 103 ? -2.629 14.146 -6.054 1.00 89.81 103 THR A O 1
ATOM 858 N N . ARG A 1 104 ? -2.731 13.643 -3.868 1.00 89.25 104 ARG A N 1
ATOM 859 C CA . ARG A 1 104 ? -2.540 12.192 -4.025 1.00 89.25 104 ARG A CA 1
ATOM 860 C C . ARG A 1 104 ? -3.669 11.555 -4.831 1.00 89.25 104 ARG A C 1
ATOM 862 O O . ARG A 1 104 ? -3.387 10.730 -5.688 1.00 89.25 104 ARG A O 1
ATOM 869 N N . ALA A 1 105 ? -4.916 11.979 -4.624 1.00 90.00 105 ALA A N 1
ATOM 870 C CA . ALA A 1 105 ? -6.050 11.513 -5.422 1.00 90.00 105 ALA A CA 1
ATOM 871 C C . ALA A 1 105 ? -5.894 11.833 -6.913 1.00 90.00 105 ALA A C 1
ATOM 873 O O . ALA A 1 105 ? -5.971 10.925 -7.736 1.00 90.00 105 ALA A O 1
ATOM 874 N N . ARG A 1 106 ? -5.568 13.086 -7.253 1.00 91.62 106 ARG A N 1
ATOM 875 C CA . ARG A 1 106 ? -5.280 13.471 -8.646 1.00 91.62 106 ARG A CA 1
ATOM 876 C C . ARG A 1 106 ? -4.072 12.732 -9.215 1.00 91.62 106 ARG A C 1
ATOM 878 O O . ARG A 1 106 ? -4.075 12.354 -10.379 1.00 91.62 106 ARG A O 1
ATOM 885 N N . SER A 1 107 ? -3.025 12.536 -8.417 1.00 92.88 107 SER A N 1
ATOM 886 C CA . SER A 1 107 ? -1.839 11.792 -8.845 1.00 92.88 107 SER A CA 1
ATOM 887 C C . SER A 1 107 ? -2.145 10.322 -9.112 1.00 92.88 107 SER A C 1
ATOM 889 O O . SER A 1 107 ? -1.650 9.788 -10.093 1.00 92.88 107 SER A O 1
ATOM 891 N N . ALA A 1 108 ? -2.975 9.680 -8.290 1.00 93.38 108 ALA A N 1
ATOM 892 C CA . ALA A 1 108 ? -3.407 8.304 -8.508 1.00 93.38 108 ALA A CA 1
ATOM 893 C C . ALA A 1 108 ? -4.200 8.160 -9.813 1.00 93.38 108 ALA A C 1
ATOM 895 O O . ALA A 1 108 ? -3.871 7.303 -10.626 1.00 93.38 108 ALA A O 1
ATOM 896 N N . GLU A 1 109 ? -5.160 9.055 -10.056 1.00 93.25 109 GLU A N 1
ATOM 897 C CA . GLU A 1 109 ? -5.917 9.097 -11.313 1.00 93.25 109 GLU A CA 1
ATOM 898 C C . GLU A 1 109 ? -4.992 9.276 -12.526 1.00 93.25 109 GLU A C 1
ATOM 900 O O . GLU A 1 109 ? -5.079 8.527 -13.496 1.00 93.25 109 GLU A O 1
ATOM 905 N N . ARG A 1 110 ? -4.036 10.211 -12.444 1.00 92.25 110 ARG A N 1
ATOM 906 C CA . ARG A 1 110 ? -3.028 10.427 -13.496 1.00 92.25 110 ARG A CA 1
ATOM 907 C C . ARG A 1 110 ? -2.146 9.210 -13.762 1.00 92.25 110 ARG A C 1
ATOM 909 O O . ARG A 1 110 ? -1.623 9.109 -14.863 1.00 92.25 110 ARG A O 1
ATOM 916 N N . LEU A 1 111 ? -1.966 8.349 -12.763 1.00 93.25 111 LEU A N 1
ATOM 917 C CA . LEU A 1 111 ? -1.191 7.113 -12.838 1.00 93.25 111 LEU A CA 1
ATOM 918 C C . LEU A 1 111 ? -2.031 5.905 -13.289 1.00 93.25 111 LEU A C 1
ATOM 920 O O . LEU A 1 111 ? -1.533 4.782 -13.252 1.00 93.25 111 LEU A O 1
ATOM 924 N N . GLY A 1 112 ? -3.296 6.108 -13.673 1.00 92.88 112 GLY A N 1
ATOM 925 C CA . GLY A 1 112 ? -4.200 5.030 -14.082 1.00 92.88 112 GLY A CA 1
ATOM 926 C C . GLY A 1 112 ? -4.724 4.177 -12.920 1.00 92.88 112 GLY A C 1
ATOM 927 O O . GLY A 1 112 ? -5.294 3.109 -13.145 1.00 92.88 112 GLY A O 1
ATOM 928 N N . LEU A 1 113 ? -4.547 4.627 -11.675 1.00 93.19 113 LEU A N 1
ATOM 929 C CA . LEU A 1 113 ? -5.035 3.930 -10.487 1.00 93.19 113 LEU A CA 1
ATOM 930 C C . LEU A 1 113 ? -6.492 4.300 -10.212 1.00 93.19 113 LEU A C 1
ATOM 932 O O . LEU A 1 113 ? -6.900 5.452 -10.375 1.00 93.19 113 LEU A O 1
ATOM 936 N N . ARG A 1 114 ? -7.283 3.334 -9.739 1.00 90.75 114 ARG A N 1
ATOM 937 C CA . ARG A 1 114 ? -8.713 3.567 -9.469 1.00 90.75 114 ARG A CA 1
ATOM 938 C C . ARG A 1 114 ? -8.912 4.367 -8.191 1.00 90.75 114 ARG A C 1
ATOM 940 O O . ARG A 1 114 ? -9.904 5.078 -8.053 1.00 90.75 114 ARG A O 1
ATOM 947 N N . ASN A 1 115 ? -7.992 4.232 -7.239 1.00 90.25 115 ASN A N 1
ATOM 948 C CA . ASN A 1 115 ? -8.091 4.869 -5.936 1.00 90.25 115 ASN A CA 1
ATOM 949 C C . ASN A 1 115 ? -6.729 5.328 -5.418 1.00 90.25 115 ASN A C 1
ATOM 951 O O . ASN A 1 115 ? -5.712 4.674 -5.616 1.00 90.25 115 ASN A O 1
ATOM 955 N N . TYR A 1 116 ? -6.715 6.403 -4.631 1.00 89.31 116 TYR A N 1
ATOM 956 C CA . TYR A 1 116 ? -5.475 6.929 -4.053 1.00 89.31 116 TYR A CA 1
ATOM 957 C C . TYR A 1 116 ? -4.813 6.006 -3.024 1.00 89.31 116 TYR A C 1
ATOM 959 O O . TYR A 1 116 ? -3.607 6.106 -2.816 1.00 89.31 116 TYR A O 1
ATOM 967 N N . TRP A 1 117 ? -5.565 5.100 -2.389 1.00 89.62 117 TRP A N 1
ATOM 968 C CA . TRP A 1 117 ? -4.972 4.092 -1.508 1.00 89.62 117 TRP A CA 1
ATOM 969 C C . TRP A 1 117 ? -4.115 3.079 -2.266 1.00 89.62 117 TRP A C 1
ATOM 971 O O . TRP A 1 117 ? -3.193 2.518 -1.682 1.00 89.62 117 TRP A O 1
ATOM 981 N N . GLU A 1 118 ? -4.350 2.886 -3.566 1.00 92.69 118 GLU A N 1
ATOM 982 C CA . GLU A 1 118 ? -3.540 1.990 -4.399 1.00 92.69 118 GLU A CA 1
ATOM 983 C C . GLU A 1 118 ? -2.098 2.505 -4.521 1.00 92.69 118 GLU A C 1
ATOM 985 O O . GLU A 1 118 ? -1.184 1.716 -4.725 1.00 92.69 118 GLU A O 1
ATOM 990 N N . LEU A 1 119 ? -1.843 3.797 -4.273 1.00 92.19 119 LEU A N 1
ATOM 991 C CA . LEU A 1 119 ? -0.478 4.327 -4.201 1.00 92.19 119 LEU A CA 1
ATOM 992 C C . LEU A 1 119 ? 0.371 3.624 -3.129 1.00 92.19 119 LEU A C 1
ATOM 994 O O . LEU A 1 119 ? 1.571 3.458 -3.328 1.00 92.19 119 LEU A O 1
ATOM 998 N N . TYR A 1 120 ? -0.232 3.200 -2.012 1.00 91.38 120 TYR A N 1
ATOM 999 C CA . TYR A 1 120 ? 0.479 2.446 -0.974 1.00 91.38 120 TYR A CA 1
ATOM 1000 C C . TYR A 1 120 ? 0.854 1.053 -1.454 1.00 91.38 120 TYR A C 1
ATOM 1002 O O . TYR A 1 120 ? 1.970 0.607 -1.208 1.00 91.38 120 TYR A O 1
ATOM 1010 N N . LEU A 1 121 ? -0.062 0.399 -2.167 1.00 91.44 121 LEU A N 1
ATOM 1011 C CA . LEU A 1 121 ? 0.170 -0.916 -2.742 1.00 91.44 121 LEU A CA 1
ATOM 1012 C C . LEU A 1 121 ? 1.296 -0.872 -3.782 1.00 91.44 121 LEU A C 1
ATOM 1014 O O . LEU A 1 121 ? 2.180 -1.718 -3.756 1.00 91.44 121 LEU A O 1
ATOM 1018 N N . PHE A 1 122 ? 1.283 0.127 -4.667 1.00 91.12 122 PHE A N 1
ATOM 1019 C CA . PHE A 1 122 ? 2.260 0.244 -5.751 1.00 91.12 122 PHE A CA 1
ATOM 1020 C C . PHE A 1 122 ? 3.621 0.773 -5.294 1.00 91.12 122 PHE A C 1
ATOM 1022 O O . PHE A 1 122 ? 4.648 0.299 -5.770 1.00 91.12 122 PHE A O 1
ATOM 1029 N N . PHE A 1 123 ? 3.648 1.777 -4.412 1.00 89.94 123 PHE A N 1
ATOM 1030 C CA . PHE A 1 123 ? 4.869 2.548 -4.149 1.00 89.94 123 PHE A CA 1
ATOM 1031 C C . PHE A 1 123 ? 5.321 2.561 -2.686 1.00 89.94 123 PHE A C 1
ATOM 1033 O O . PHE A 1 123 ? 6.439 2.993 -2.394 1.00 89.94 123 PHE A O 1
ATOM 1040 N N . GLY A 1 124 ? 4.482 2.080 -1.769 1.00 89.75 124 GLY A N 1
ATOM 1041 C CA . GLY A 1 124 ? 4.782 2.027 -0.345 1.00 89.75 124 GLY A CA 1
ATOM 1042 C C . GLY A 1 124 ? 4.681 3.375 0.380 1.00 89.75 124 GLY A C 1
ATOM 1043 O O . GLY A 1 124 ? 4.597 4.447 -0.230 1.00 89.75 124 GLY A O 1
ATOM 1044 N N . PRO A 1 125 ? 4.718 3.353 1.724 1.00 88.88 125 PRO A N 1
ATOM 1045 C CA . PRO A 1 125 ? 4.417 4.522 2.550 1.00 88.88 125 PRO A CA 1
ATOM 1046 C C . PRO A 1 125 ? 5.436 5.658 2.388 1.00 88.88 125 PRO A C 1
ATOM 1048 O O . PRO A 1 125 ? 5.056 6.825 2.414 1.00 88.88 125 PRO A O 1
ATOM 1051 N N . LEU A 1 126 ? 6.720 5.352 2.159 1.00 88.62 126 LEU A N 1
ATOM 1052 C CA . LEU A 1 126 ? 7.771 6.371 2.024 1.00 88.62 126 LEU A CA 1
ATOM 1053 C C . LEU A 1 126 ? 7.553 7.286 0.812 1.00 88.62 126 LEU A C 1
ATOM 1055 O O . LEU A 1 126 ? 7.729 8.502 0.909 1.00 88.62 126 LEU A O 1
ATOM 1059 N N . VAL A 1 127 ? 7.151 6.712 -0.324 1.00 90.94 127 VAL A N 1
ATOM 1060 C CA . VAL A 1 127 ? 6.833 7.477 -1.535 1.00 90.94 127 VAL A CA 1
ATOM 1061 C C . VAL A 1 127 ? 5.517 8.228 -1.344 1.00 90.94 127 VAL A C 1
ATOM 1063 O O . VAL A 1 127 ? 5.449 9.420 -1.640 1.00 90.94 127 VAL A O 1
ATOM 1066 N N . VAL A 1 128 ? 4.496 7.583 -0.763 1.00 90.75 128 VAL A N 1
ATOM 1067 C CA . VAL A 1 128 ? 3.193 8.218 -0.475 1.00 90.75 128 VAL A CA 1
ATOM 1068 C C . VAL A 1 128 ? 3.317 9.428 0.444 1.00 90.75 128 VAL A C 1
ATOM 1070 O O . VAL A 1 128 ? 2.650 10.443 0.203 1.00 90.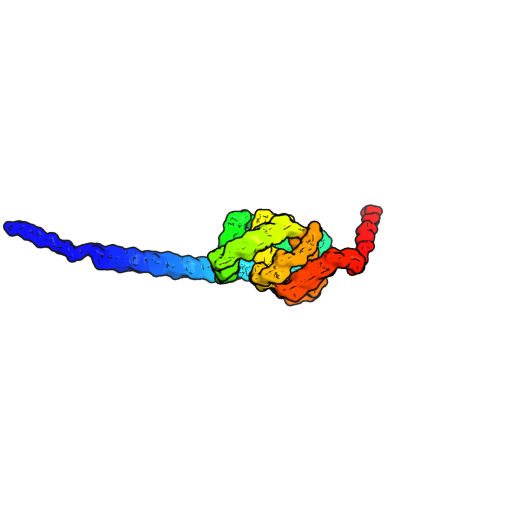75 128 VAL A O 1
ATOM 1073 N N . LYS A 1 129 ? 4.228 9.387 1.418 1.00 87.19 129 LYS A N 1
ATOM 1074 C CA . LYS A 1 129 ? 4.527 10.526 2.292 1.00 87.19 129 LYS A CA 1
ATOM 1075 C C . LYS A 1 129 ? 5.044 11.739 1.536 1.00 87.19 129 LYS A C 1
ATOM 1077 O O . LYS A 1 129 ? 4.731 12.879 1.861 1.00 87.19 129 LYS A O 1
ATOM 1082 N N . SER A 1 130 ? 5.873 11.505 0.528 1.00 88.44 130 SER A N 1
ATOM 1083 C CA . SER A 1 130 ? 6.662 12.557 -0.095 1.00 88.44 130 SER A CA 1
ATOM 1084 C C . SER A 1 130 ? 5.817 13.442 -1.002 1.00 88.44 130 SER A C 1
ATOM 1086 O O . SER A 1 130 ? 5.517 13.093 -2.142 1.00 88.44 130 SER A O 1
ATOM 1088 N N . ARG A 1 131 ? 5.515 14.663 -0.547 1.00 87.56 131 ARG A N 1
ATOM 1089 C CA . ARG A 1 131 ? 4.883 15.696 -1.385 1.00 87.56 131 ARG A CA 1
ATOM 1090 C C . ARG A 1 131 ? 5.614 15.903 -2.718 1.00 87.56 131 ARG A C 1
ATOM 1092 O O . ARG A 1 131 ? 4.966 16.114 -3.742 1.00 87.56 131 ARG A O 1
ATOM 1099 N N . HIS A 1 132 ? 6.946 15.814 -2.710 1.00 88.56 132 HIS A N 1
ATOM 1100 C CA . HIS A 1 132 ? 7.778 15.989 -3.901 1.00 88.56 132 HIS A CA 1
ATOM 1101 C C . HIS A 1 132 ? 7.481 14.950 -4.993 1.00 88.56 132 HIS A C 1
ATOM 1103 O O . HIS A 1 132 ? 7.473 15.293 -6.174 1.00 88.56 132 HIS A O 1
ATOM 1109 N N . CYS A 1 133 ? 7.187 13.702 -4.610 1.00 90.31 133 CYS A N 1
ATOM 1110 C CA . CYS A 1 133 ? 6.848 12.640 -5.561 1.00 90.31 133 CYS A CA 1
ATOM 1111 C C . CYS A 1 133 ? 5.571 12.967 -6.346 1.00 90.31 133 CYS A C 1
ATOM 1113 O O . CYS A 1 133 ? 5.460 12.624 -7.519 1.00 90.31 133 CYS A O 1
ATOM 1115 N N . TRP A 1 134 ? 4.634 13.684 -5.724 1.00 89.62 134 TRP A N 1
ATOM 1116 C CA . TRP A 1 134 ? 3.300 13.917 -6.276 1.00 89.62 134 TRP A CA 1
ATOM 1117 C C . TRP A 1 134 ? 3.153 15.261 -6.987 1.00 89.62 134 TRP A C 1
ATOM 1119 O O . TRP A 1 134 ? 2.314 15.390 -7.873 1.00 89.62 134 TRP A O 1
ATOM 1129 N N . SER A 1 135 ? 3.966 16.261 -6.642 1.00 84.44 135 SER A N 1
ATOM 1130 C CA . SER A 1 135 ? 3.858 17.605 -7.221 1.00 84.44 135 SER A CA 1
ATOM 1131 C C . SER A 1 135 ? 4.338 17.707 -8.670 1.00 84.44 135 SER A C 1
ATOM 1133 O O . SER A 1 135 ? 4.035 18.688 -9.343 1.00 84.44 135 SER A O 1
ATOM 1135 N N . SER A 1 136 ? 5.141 16.751 -9.145 1.00 80.12 136 SER A N 1
ATOM 1136 C CA . SER A 1 136 ? 5.909 16.908 -10.391 1.00 80.12 136 SER A CA 1
ATOM 1137 C C . SER A 1 136 ? 5.936 15.652 -11.262 1.00 80.12 136 SER A C 1
ATOM 1139 O O . SER A 1 136 ? 6.899 15.435 -12.014 1.00 80.12 136 SER A O 1
ATOM 1141 N N . LEU A 1 137 ? 4.869 14.850 -11.177 1.00 87.25 137 LEU A N 1
ATOM 1142 C CA . LEU A 1 137 ? 4.690 13.675 -12.021 1.00 87.25 137 LEU A CA 1
ATOM 1143 C C . LEU A 1 137 ? 4.714 14.069 -13.510 1.00 87.25 137 LEU A C 1
ATOM 1145 O O . LEU A 1 137 ? 4.069 15.057 -13.883 1.00 87.25 137 LEU A O 1
ATOM 1149 N N . PRO A 1 138 ? 5.450 13.330 -14.357 1.00 86.00 138 PRO A N 1
ATOM 1150 C CA . PRO A 1 138 ? 5.327 13.413 -15.809 1.00 86.00 138 PRO A CA 1
ATOM 1151 C C . PRO A 1 138 ? 3.877 13.265 -16.302 1.00 86.00 138 PRO A C 1
ATOM 1153 O O . PRO A 1 138 ? 3.028 12.678 -15.630 1.00 86.00 138 PRO A O 1
ATOM 1156 N N . GLU A 1 139 ? 3.583 13.817 -17.475 1.00 83.69 139 GLU A N 1
ATOM 1157 C CA . GLU A 1 139 ? 2.324 13.552 -18.182 1.00 83.69 139 GLU A CA 1
ATOM 1158 C C . GLU A 1 139 ? 2.340 12.144 -18.796 1.00 83.69 139 GLU A C 1
ATOM 1160 O O . GLU A 1 139 ? 3.412 11.616 -19.103 1.00 83.69 139 GLU A O 1
ATOM 1165 N N . ASN A 1 140 ? 1.152 11.551 -18.967 1.00 82.00 140 ASN A N 1
ATOM 1166 C CA . ASN A 1 140 ? 0.947 10.226 -19.570 1.00 82.00 140 ASN A CA 1
ATOM 1167 C C . ASN A 1 140 ? 1.774 9.104 -18.923 1.00 82.00 140 ASN A C 1
ATOM 1169 O O . ASN A 1 140 ? 2.281 8.232 -19.617 1.00 82.00 140 ASN A O 1
ATOM 1173 N N . LEU A 1 141 ? 1.972 9.168 -17.608 1.00 85.31 141 LEU A N 1
ATOM 1174 C CA . LEU A 1 141 ? 2.744 8.185 -16.861 1.00 85.31 141 LEU A CA 1
ATOM 1175 C C . LEU A 1 141 ? 1.804 7.148 -16.248 1.00 85.31 141 LEU A C 1
ATOM 1177 O O . LEU A 1 141 ? 0.939 7.534 -15.472 1.00 85.31 141 LEU A O 1
ATOM 1181 N N . ASP A 1 142 ? 2.000 5.863 -16.538 1.00 89.19 142 ASP A N 1
ATOM 1182 C CA . ASP A 1 142 ? 1.234 4.770 -15.926 1.00 89.19 142 ASP A CA 1
ATOM 1183 C C . ASP A 1 142 ? 1.963 4.209 -14.691 1.00 89.19 142 ASP A C 1
ATOM 1185 O O . ASP A 1 142 ? 3.195 4.091 -14.671 1.00 89.19 142 ASP A O 1
ATOM 1189 N N . ALA A 1 143 ? 1.219 3.848 -13.642 1.00 90.06 143 ALA A N 1
ATOM 1190 C CA . ALA A 1 143 ? 1.785 3.217 -12.451 1.00 90.06 143 ALA A CA 1
ATOM 1191 C C . ALA A 1 143 ? 2.553 1.925 -12.773 1.00 90.06 143 ALA A C 1
ATOM 1193 O O . ALA A 1 143 ? 3.592 1.667 -12.162 1.00 90.06 143 ALA A O 1
ATOM 1194 N N . ARG A 1 144 ? 2.061 1.131 -13.731 1.00 87.62 144 ARG A N 1
ATOM 1195 C CA . ARG A 1 144 ? 2.679 -0.122 -14.184 1.00 87.62 144 ARG A CA 1
ATOM 1196 C C . ARG A 1 144 ? 4.029 0.129 -14.839 1.00 87.62 144 ARG A C 1
ATOM 1198 O O . ARG A 1 144 ? 4.970 -0.610 -14.569 1.00 87.62 144 ARG A O 1
ATOM 1205 N N . ASP A 1 145 ? 4.154 1.195 -15.624 1.00 85.56 145 ASP A N 1
ATOM 1206 C CA . ASP A 1 145 ? 5.410 1.548 -16.292 1.00 85.56 145 ASP A CA 1
ATOM 1207 C C . ASP A 1 145 ? 6.478 1.997 -15.289 1.00 85.56 145 ASP A C 1
ATOM 1209 O O . ASP A 1 145 ? 7.638 1.580 -15.370 1.00 85.56 145 ASP A O 1
ATOM 1213 N N . ILE A 1 146 ? 6.090 2.809 -14.295 1.00 88.38 146 ILE A N 1
ATOM 1214 C CA . ILE A 1 146 ? 6.989 3.169 -13.189 1.00 88.38 146 ILE A CA 1
ATOM 1215 C C . ILE A 1 146 ? 7.415 1.909 -12.444 1.00 88.38 146 ILE A C 1
ATOM 1217 O O . ILE A 1 146 ? 8.601 1.739 -12.168 1.00 88.38 146 ILE A O 1
ATOM 1221 N N . LEU A 1 147 ? 6.458 1.042 -12.109 1.00 86.06 147 LEU A N 1
ATOM 1222 C CA . LEU A 1 147 ? 6.710 -0.181 -11.360 1.00 86.06 147 LEU A CA 1
ATOM 1223 C C . LEU A 1 147 ? 7.675 -1.102 -12.109 1.00 86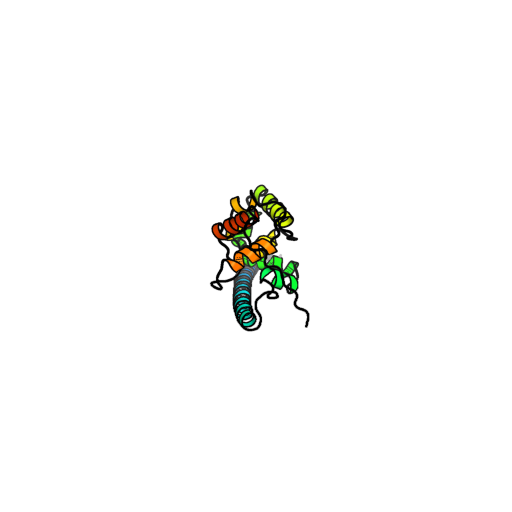.06 147 LEU A C 1
ATOM 1225 O O . LEU A 1 147 ? 8.643 -1.567 -11.516 1.00 86.06 147 LEU A O 1
ATOM 1229 N N . ALA A 1 148 ? 7.490 -1.277 -13.418 1.00 81.12 148 ALA A N 1
ATOM 1230 C CA . ALA A 1 148 ? 8.403 -2.041 -14.259 1.00 81.12 148 ALA A CA 1
ATOM 1231 C C . ALA A 1 148 ? 9.816 -1.441 -14.266 1.00 81.12 148 ALA A C 1
ATOM 1233 O O . ALA A 1 148 ? 10.810 -2.161 -14.172 1.00 81.12 148 ALA A O 1
ATOM 1234 N N . HIS A 1 149 ? 9.931 -0.112 -14.329 1.00 82.94 149 HIS A N 1
ATOM 1235 C CA . HIS A 1 149 ? 11.228 0.557 -14.257 1.00 82.94 149 HIS A CA 1
ATOM 1236 C C . HIS A 1 149 ? 11.891 0.408 -12.878 1.00 82.94 149 HIS A C 1
ATOM 1238 O O . HIS A 1 149 ? 13.102 0.217 -12.782 1.00 82.94 149 HIS A O 1
ATOM 1244 N N . LEU A 1 150 ? 11.106 0.489 -11.805 1.00 83.88 150 LEU A N 1
ATOM 1245 C CA . LEU A 1 150 ? 11.578 0.286 -10.438 1.00 83.88 150 LEU A CA 1
ATOM 1246 C C . LEU A 1 150 ? 12.034 -1.156 -10.203 1.00 83.88 150 LEU A C 1
ATOM 1248 O O . LEU A 1 150 ? 13.087 -1.355 -9.602 1.00 83.88 150 LEU A O 1
ATOM 1252 N N . ALA A 1 151 ? 11.276 -2.135 -10.699 1.00 77.44 151 ALA A N 1
ATOM 1253 C CA . ALA A 1 151 ? 11.612 -3.550 -10.627 1.00 77.44 151 ALA A CA 1
ATOM 1254 C C . ALA A 1 151 ? 12.919 -3.846 -11.374 1.00 77.44 151 ALA A C 1
ATOM 1256 O O . ALA A 1 151 ? 13.826 -4.412 -10.786 1.00 77.44 151 ALA A O 1
ATOM 1257 N N . ARG A 1 152 ? 13.086 -3.347 -12.608 1.00 75.19 152 ARG A N 1
ATOM 1258 C CA . ARG A 1 152 ? 14.330 -3.521 -13.387 1.00 75.19 152 ARG A CA 1
ATOM 1259 C C . ARG A 1 152 ? 15.581 -2.968 -12.705 1.00 75.19 152 ARG A C 1
ATOM 1261 O O . ARG A 1 152 ? 16.663 -3.488 -12.922 1.00 75.19 152 ARG A O 1
ATOM 1268 N N . ASN A 1 153 ? 15.452 -1.888 -11.933 1.00 71.69 153 ASN A N 1
ATOM 1269 C CA . ASN A 1 153 ? 16.589 -1.273 -11.240 1.00 71.69 153 ASN A CA 1
ATOM 1270 C C . ASN A 1 153 ? 16.891 -1.926 -9.883 1.00 71.69 153 ASN A C 1
ATOM 1272 O O . ASN A 1 153 ? 17.941 -1.663 -9.294 1.00 71.69 153 ASN A O 1
ATOM 1276 N N . ARG A 1 154 ? 15.968 -2.735 -9.359 1.00 72.69 154 ARG A N 1
ATOM 1277 C CA . ARG A 1 154 ? 16.223 -3.609 -8.220 1.00 72.69 154 ARG A CA 1
ATOM 1278 C C . ARG A 1 154 ? 16.604 -4.970 -8.775 1.00 72.69 154 ARG A C 1
ATOM 1280 O O . ARG A 1 154 ? 15.731 -5.794 -8.978 1.00 72.69 154 ARG A O 1
ATOM 1287 N N . ASP A 1 155 ? 17.898 -5.199 -8.974 1.00 54.03 155 ASP A N 1
ATOM 1288 C CA . ASP A 1 155 ? 18.474 -6.508 -9.322 1.00 54.03 155 ASP A CA 1
ATOM 1289 C C . ASP A 1 155 ? 18.138 -7.577 -8.252 1.00 54.03 155 ASP A C 1
ATOM 1291 O O . ASP A 1 155 ? 18.982 -7.895 -7.416 1.00 54.03 155 ASP A O 1
ATOM 1295 N N . ASN A 1 156 ? 16.900 -8.078 -8.210 1.00 51.78 156 ASN A N 1
ATOM 1296 C CA . ASN A 1 156 ? 16.376 -9.154 -7.353 1.00 51.78 156 ASN A CA 1
ATOM 1297 C C . ASN A 1 156 ? 16.668 -9.040 -5.839 1.00 51.78 156 ASN A C 1
ATOM 1299 O O . ASN A 1 156 ? 16.666 -10.032 -5.120 1.00 51.78 156 ASN A O 1
ATOM 1303 N N . ARG A 1 157 ? 16.920 -7.831 -5.312 1.00 45.16 157 ARG A N 1
ATOM 1304 C CA . ARG A 1 157 ? 17.427 -7.625 -3.934 1.00 45.16 157 ARG A CA 1
ATOM 1305 C C . ARG A 1 157 ? 16.410 -7.156 -2.890 1.00 45.16 157 ARG A C 1
ATOM 1307 O O . ARG A 1 157 ? 16.819 -6.745 -1.805 1.00 45.16 157 ARG A O 1
ATOM 1314 N N . GLY A 1 158 ? 15.107 -7.184 -3.162 1.00 48.12 158 GLY A N 1
ATOM 1315 C CA . GLY A 1 158 ? 14.149 -6.931 -2.085 1.00 48.12 158 GLY A CA 1
ATOM 1316 C C . GLY A 1 158 ? 12.685 -6.807 -2.492 1.00 48.12 158 GLY A C 1
ATOM 1317 O O . GLY A 1 158 ? 12.373 -6.678 -3.677 1.00 48.12 158 GLY A O 1
ATOM 1318 N N . PRO A 1 159 ? 11.784 -6.768 -1.495 1.00 54.47 159 PRO A N 1
ATOM 1319 C CA . PRO A 1 159 ? 10.345 -6.797 -1.713 1.00 54.47 159 PRO A CA 1
ATOM 1320 C C . PRO A 1 159 ? 9.881 -5.602 -2.556 1.00 54.47 159 PRO A C 1
ATOM 1322 O O . PRO A 1 159 ? 10.199 -4.444 -2.257 1.00 54.47 159 PRO A O 1
ATOM 1325 N N . LEU A 1 160 ? 9.095 -5.890 -3.598 1.00 60.00 160 LEU A N 1
ATOM 1326 C CA . LEU A 1 160 ? 8.675 -4.995 -4.692 1.00 60.00 160 LEU A CA 1
ATOM 1327 C C . LEU A 1 160 ? 7.802 -3.787 -4.288 1.00 60.00 160 LEU A C 1
ATOM 1329 O O . LEU A 1 160 ? 7.195 -3.165 -5.146 1.00 60.00 160 LEU A O 1
ATOM 1333 N N . THR A 1 161 ? 7.674 -3.435 -3.009 1.00 61.44 161 THR A N 1
ATOM 1334 C CA . THR A 1 161 ? 6.697 -2.413 -2.572 1.00 61.44 161 THR A CA 1
ATOM 1335 C C . THR A 1 161 ? 7.203 -1.439 -1.506 1.00 61.44 161 THR A C 1
ATOM 1337 O O . THR A 1 161 ? 6.453 -0.584 -1.041 1.00 61.44 161 THR A O 1
ATOM 1340 N N . HIS A 1 162 ? 8.492 -1.479 -1.148 1.00 72.50 162 HIS A N 1
ATOM 1341 C CA . HIS A 1 162 ? 9.119 -0.472 -0.272 1.00 72.50 162 HIS A CA 1
ATOM 1342 C C . HIS A 1 162 ? 10.110 0.405 -1.023 1.00 72.50 162 HIS A C 1
ATOM 1344 O O . HIS A 1 162 ? 11.311 0.382 -0.750 1.00 72.50 162 HIS A O 1
ATOM 1350 N N . TYR A 1 163 ? 9.625 1.166 -1.996 1.00 84.31 163 TYR A N 1
ATOM 1351 C CA . TYR A 1 163 ? 10.491 2.063 -2.746 1.00 84.31 163 TYR A CA 1
ATOM 1352 C C . TYR A 1 163 ? 10.837 3.310 -1.933 1.00 84.31 163 TYR A C 1
ATOM 1354 O O . TYR A 1 163 ? 10.051 3.838 -1.146 1.00 84.31 163 TYR A O 1
ATOM 1362 N N . THR A 1 164 ? 12.051 3.797 -2.128 1.00 89.44 164 THR A N 1
ATOM 1363 C CA . THR A 1 164 ? 12.513 5.077 -1.611 1.00 89.44 164 THR A CA 1
ATOM 1364 C C . THR A 1 164 ? 12.066 6.208 -2.533 1.00 89.44 164 THR A C 1
ATOM 1366 O O . THR A 1 164 ? 11.881 6.040 -3.741 1.00 89.44 164 THR A O 1
ATOM 1369 N N . VAL A 1 165 ? 11.990 7.422 -1.983 1.00 90.69 165 VAL A N 1
ATOM 1370 C CA . VAL A 1 165 ? 11.739 8.648 -2.762 1.00 90.69 165 VAL A CA 1
ATOM 1371 C C . VAL A 1 165 ? 12.752 8.807 -3.901 1.00 90.69 165 VAL A C 1
ATOM 1373 O O . VAL A 1 165 ? 12.400 9.270 -4.987 1.00 90.69 165 VAL A O 1
ATOM 1376 N N . ARG A 1 166 ? 14.009 8.403 -3.671 1.00 90.44 166 ARG A N 1
ATOM 1377 C CA . ARG A 1 166 ? 15.082 8.476 -4.669 1.00 90.44 166 ARG A CA 1
ATOM 1378 C C . ARG A 1 166 ? 14.828 7.528 -5.839 1.00 90.44 166 ARG A C 1
ATOM 1380 O O . ARG A 1 166 ? 14.922 7.976 -6.978 1.00 90.44 166 ARG A O 1
ATOM 1387 N N . GLU A 1 167 ? 14.491 6.267 -5.563 1.00 90.31 167 GLU A N 1
ATOM 1388 C CA . GLU A 1 167 ? 14.162 5.271 -6.594 1.00 90.31 167 GLU A CA 1
ATOM 1389 C C . GLU A 1 167 ? 12.967 5.739 -7.435 1.00 90.31 167 GLU A C 1
ATOM 1391 O O . GLU A 1 167 ? 13.066 5.817 -8.658 1.00 90.31 167 GLU A O 1
ATOM 1396 N N . PHE A 1 168 ? 11.879 6.165 -6.785 1.00 91.56 168 PHE A N 1
ATOM 1397 C CA . PHE A 1 168 ? 10.690 6.670 -7.479 1.00 91.56 168 PHE A CA 1
ATOM 1398 C C . PHE A 1 168 ? 10.993 7.888 -8.362 1.00 91.56 168 PHE A C 1
ATOM 1400 O O . PHE A 1 168 ? 10.578 7.963 -9.519 1.00 91.56 168 PHE A O 1
ATOM 1407 N N . THR A 1 169 ? 11.755 8.850 -7.834 1.00 91.00 169 THR A N 1
ATOM 1408 C CA . THR A 1 169 ? 12.124 10.063 -8.576 1.00 91.00 169 THR A CA 1
ATOM 1409 C C . THR A 1 169 ? 13.014 9.733 -9.773 1.00 91.00 169 THR A C 1
ATOM 1411 O O . THR A 1 169 ? 12.850 10.332 -10.836 1.00 91.00 169 THR A O 1
ATOM 1414 N N . ALA A 1 170 ? 13.944 8.784 -9.627 1.00 88.38 170 ALA A N 1
ATOM 1415 C CA . ALA A 1 170 ? 14.776 8.310 -10.728 1.00 88.38 170 ALA A CA 1
ATOM 1416 C C . ALA A 1 170 ? 13.922 7.659 -11.827 1.00 88.38 170 ALA A C 1
ATOM 1418 O O . ALA A 1 170 ? 14.065 8.034 -12.992 1.00 88.38 170 ALA A O 1
ATOM 1419 N N . ALA A 1 171 ? 12.967 6.801 -11.454 1.00 89.12 171 ALA A N 1
ATOM 1420 C CA . ALA A 1 171 ? 12.042 6.175 -12.397 1.00 89.12 171 ALA A CA 1
ATOM 1421 C C . ALA A 1 171 ? 11.189 7.206 -13.155 1.00 89.12 171 ALA A C 1
ATOM 1423 O O . ALA A 1 171 ? 11.118 7.189 -14.383 1.00 89.12 171 ALA A O 1
ATOM 1424 N N . CYS A 1 172 ? 10.634 8.194 -12.448 1.00 89.81 172 CYS A N 1
ATOM 1425 C CA . CYS A 1 172 ? 9.884 9.284 -13.077 1.00 89.81 172 CYS A CA 1
ATOM 1426 C C . CYS A 1 172 ? 10.744 10.138 -14.025 1.00 89.81 172 CYS A C 1
ATOM 1428 O O . CYS A 1 172 ? 10.242 10.660 -15.021 1.00 89.81 172 CYS A O 1
ATOM 1430 N N . ARG A 1 173 ? 12.036 10.332 -13.725 1.00 86.81 173 ARG A N 1
ATOM 1431 C CA . ARG A 1 173 ? 12.956 11.082 -14.599 1.00 86.81 173 ARG A CA 1
ATOM 1432 C C . ARG A 1 173 ? 13.306 10.304 -15.859 1.00 86.81 173 ARG A C 1
ATOM 1434 O O . ARG A 1 173 ? 13.341 10.916 -16.924 1.00 86.81 173 ARG A O 1
ATOM 1441 N N . ALA A 1 174 ? 13.517 8.993 -15.747 1.00 83.19 174 ALA A N 1
ATOM 1442 C CA . ALA A 1 174 ? 13.760 8.128 -16.897 1.00 83.19 174 ALA A CA 1
ATOM 1443 C C . ALA A 1 174 ? 12.602 8.208 -17.907 1.00 83.19 174 ALA A C 1
ATOM 1445 O O . ALA A 1 174 ? 12.840 8.294 -19.108 1.00 83.19 174 ALA A O 1
ATOM 1446 N N . TRP A 1 175 ? 11.362 8.326 -17.421 1.00 79.25 175 TRP A N 1
ATOM 1447 C CA . TRP A 1 175 ? 10.191 8.530 -18.277 1.00 79.25 175 TRP A CA 1
ATOM 1448 C C . TRP A 1 175 ? 10.201 9.854 -19.059 1.00 79.25 175 TRP A C 1
ATOM 1450 O O . TRP A 1 175 ? 9.837 9.886 -20.230 1.00 79.25 175 TRP A O 1
ATOM 1460 N N . LYS A 1 176 ? 10.658 10.963 -18.453 1.00 68.75 176 LYS A N 1
ATOM 1461 C CA . LYS A 1 176 ? 10.718 12.285 -19.125 1.00 68.75 176 LYS A CA 1
ATOM 1462 C C . LYS A 1 176 ? 11.734 12.340 -20.269 1.00 68.75 176 LYS A C 1
ATOM 1464 O O . LYS A 1 176 ? 11.727 13.294 -21.042 1.00 68.75 176 LYS A O 1
ATOM 1469 N N . SER A 1 177 ? 12.636 11.368 -20.367 1.00 60.03 177 SER A N 1
ATOM 1470 C CA . SER A 1 177 ? 13.629 11.270 -21.437 1.00 60.03 177 SER A CA 1
ATOM 1471 C C . SER A 1 177 ? 13.555 9.898 -22.103 1.00 60.03 177 SER A C 1
ATOM 1473 O O . SER A 1 177 ? 14.451 9.081 -21.909 1.00 60.03 177 SER A O 1
ATOM 1475 N N . PRO A 1 178 ? 12.549 9.649 -22.965 1.00 54.78 178 PRO A N 1
ATOM 1476 C CA . PRO A 1 178 ? 12.451 8.388 -23.704 1.00 54.78 178 PRO A CA 1
ATOM 1477 C C . PRO A 1 178 ? 13.612 8.172 -24.696 1.00 54.78 178 PRO A C 1
ATOM 1479 O O . PRO A 1 178 ? 13.745 7.104 -25.292 1.00 54.78 178 PRO A O 1
ATOM 1482 N N . ARG A 1 179 ? 14.513 9.153 -24.866 1.00 46.25 179 ARG A N 1
ATOM 1483 C CA . ARG A 1 179 ? 15.786 8.944 -25.562 1.00 46.25 179 ARG A CA 1
ATOM 1484 C C . ARG A 1 179 ? 16.709 8.094 -24.681 1.00 46.25 179 ARG A C 1
ATOM 1486 O O . ARG A 1 179 ? 17.418 8.641 -23.842 1.00 46.25 179 ARG A O 1
ATOM 1493 N N . ARG A 1 180 ? 16.745 6.788 -24.984 1.00 42.72 180 ARG A N 1
ATOM 1494 C CA . ARG A 1 180 ? 17.575 5.699 -24.415 1.00 42.72 180 ARG A CA 1
ATOM 1495 C C . ARG A 1 180 ? 16.883 4.795 -23.388 1.00 42.72 180 ARG A C 1
ATOM 1497 O O . ARG A 1 180 ? 17.472 4.451 -22.370 1.00 42.72 180 ARG A O 1
ATOM 1504 N N . LEU A 1 181 ? 15.706 4.280 -23.716 1.00 44.06 181 LEU A N 1
ATOM 1505 C CA . LEU A 1 181 ? 15.523 2.843 -23.513 1.00 44.06 181 LEU A CA 1
ATOM 1506 C C . LEU A 1 181 ? 15.752 2.195 -24.881 1.00 44.06 181 LEU A C 1
ATOM 1508 O O . LEU A 1 181 ? 15.174 2.684 -25.855 1.00 44.06 181 LEU A O 1
ATOM 1512 N N . PRO A 1 182 ? 16.647 1.200 -25.020 1.00 37.34 182 PRO A N 1
ATOM 1513 C CA . PRO A 1 182 ? 16.768 0.487 -26.278 1.00 37.34 182 PRO A CA 1
ATOM 1514 C C . PRO A 1 182 ? 15.390 -0.080 -26.610 1.00 37.34 182 PRO A C 1
ATOM 1516 O O . PRO A 1 182 ? 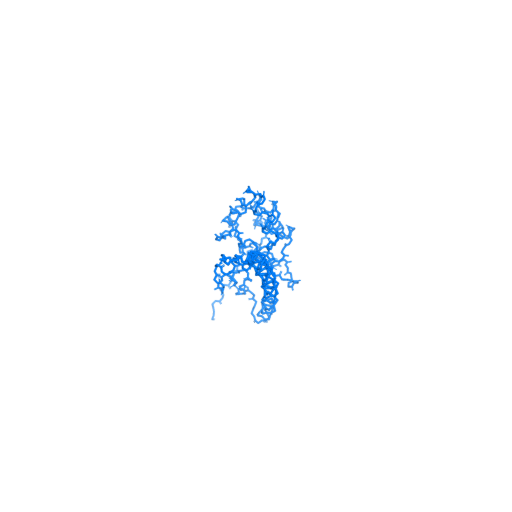14.844 -0.907 -25.884 1.00 37.34 182 PRO A O 1
ATOM 1519 N N . SER A 1 183 ? 14.811 0.423 -27.695 1.00 40.16 183 SER A N 1
ATOM 1520 C CA . SER A 1 183 ? 13.674 -0.179 -28.363 1.00 40.16 183 SER A CA 1
ATOM 1521 C C . SER A 1 183 ? 14.142 -1.530 -28.886 1.00 40.16 183 SER A C 1
ATOM 1523 O O . SER A 1 183 ? 14.626 -1.631 -30.015 1.00 40.16 183 SER A O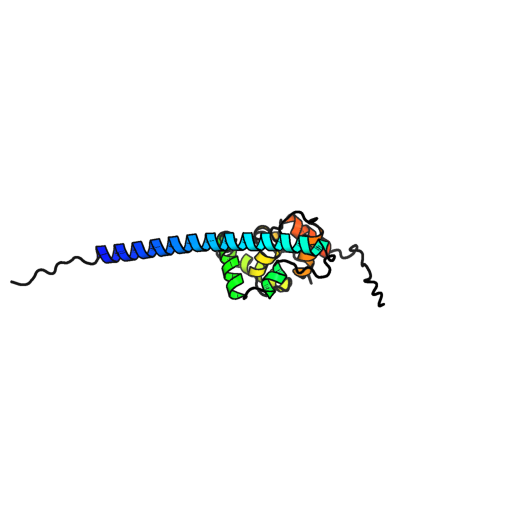 1
ATOM 1525 N N . PHE A 1 184 ? 14.084 -2.557 -28.045 1.00 43.81 184 PHE A N 1
ATOM 1526 C CA . PHE A 1 184 ? 14.249 -3.913 -28.522 1.00 43.81 184 PHE A CA 1
ATOM 1527 C C . PHE A 1 184 ? 12.991 -4.247 -29.306 1.00 43.81 184 PHE A C 1
ATOM 1529 O O . PHE A 1 184 ? 11.891 -4.353 -28.768 1.00 43.81 184 PHE A O 1
ATOM 1536 N N . ARG A 1 185 ? 13.167 -4.320 -30.627 1.00 35.88 185 ARG A N 1
ATOM 1537 C CA . ARG A 1 185 ? 12.221 -4.984 -31.508 1.00 35.88 185 ARG A CA 1
ATOM 1538 C C . ARG A 1 185 ? 11.995 -6.376 -30.929 1.00 35.88 185 ARG A C 1
ATOM 1540 O O . ARG A 1 185 ? 12.925 -7.178 -30.919 1.00 35.88 185 ARG A O 1
ATOM 1547 N N . ILE A 1 186 ? 10.775 -6.641 -30.481 1.00 37.38 186 ILE A N 1
ATOM 1548 C CA . ILE A 1 186 ? 10.254 -7.997 -30.371 1.00 37.38 186 ILE A CA 1
ATOM 1549 C C . ILE A 1 186 ? 10.320 -8.554 -31.795 1.00 37.38 186 ILE A C 1
ATOM 1551 O O . ILE A 1 186 ? 9.518 -8.198 -32.661 1.00 37.38 186 ILE A O 1
ATOM 1555 N N . LEU A 1 187 ? 11.368 -9.322 -32.085 1.00 36.84 187 LEU A N 1
ATOM 1556 C CA . LEU A 1 187 ? 11.423 -10.134 -33.288 1.00 36.84 187 LEU A CA 1
ATOM 1557 C C . LEU A 1 187 ? 10.514 -11.328 -33.018 1.00 36.84 187 LEU A C 1
ATOM 1559 O O . LEU A 1 187 ? 10.932 -12.318 -32.431 1.00 36.84 187 LEU A O 1
ATOM 1563 N N . PHE A 1 188 ? 9.256 -11.206 -33.436 1.00 34.31 188 PHE A N 1
ATOM 1564 C CA . PHE A 1 188 ? 8.397 -12.362 -33.634 1.00 34.31 188 PHE A CA 1
ATOM 1565 C C . PHE A 1 188 ? 9.071 -13.268 -34.667 1.00 34.31 188 PHE A C 1
ATOM 1567 O O . PHE A 1 188 ? 9.101 -12.938 -35.853 1.00 34.31 188 PHE A O 1
ATOM 1574 N N . SER A 1 189 ? 9.623 -14.393 -34.222 1.00 30.78 189 SER A N 1
ATOM 1575 C CA . SER A 1 189 ? 9.900 -15.518 -35.106 1.00 30.78 189 SER A CA 1
ATOM 1576 C C . SER A 1 189 ? 8.820 -16.554 -34.854 1.00 30.78 189 SER A C 1
ATOM 1578 O O . SER A 1 189 ? 8.848 -17.274 -33.863 1.00 30.78 189 SER A O 1
ATOM 1580 N N . VAL A 1 190 ? 7.834 -16.566 -35.744 1.00 33.75 190 VAL A N 1
ATOM 1581 C CA . VAL A 1 190 ? 6.878 -17.663 -35.866 1.00 33.75 190 VAL A CA 1
ATOM 1582 C C . VAL A 1 190 ? 7.638 -18.853 -36.444 1.00 33.75 190 VAL A C 1
ATOM 1584 O O . VAL A 1 190 ? 8.255 -18.734 -37.505 1.00 33.75 190 VAL A O 1
ATOM 1587 N N . SER A 1 191 ? 7.611 -19.989 -35.757 1.00 46.25 191 SER A N 1
ATOM 1588 C CA . SER A 1 191 ? 7.863 -21.317 -36.324 1.00 46.25 191 SER A CA 1
ATOM 1589 C C . SER A 1 191 ? 7.052 -22.336 -35.544 1.00 46.25 191 SER A C 1
ATOM 1591 O O . SER A 1 191 ? 7.137 -22.295 -34.298 1.00 46.25 191 SER A O 1
#